Protein AF-0000000083254151 (afdb_homodimer)

Structure (mmCIF, N/CA/C/O backbone):
data_AF-0000000083254151-model_v1
#
loop_
_entity.id
_entity.type
_entity.pdbx_description
1 polymer 'SnoaL-like domain-containing protein'
#
loop_
_atom_site.group_PDB
_atom_site.id
_atom_site.type_symbol
_atom_site.label_atom_id
_atom_site.label_alt_id
_atom_site.label_comp_id
_atom_site.label_asym_id
_atom_site.label_entity_id
_atom_site.label_seq_id
_atom_site.pdbx_PDB_ins_code
_atom_site.Cartn_x
_atom_site.Cartn_y
_atom_site.Cartn_z
_atom_site.occupancy
_atom_site.B_iso_or_equiv
_atom_site.auth_seq_id
_atom_site.auth_comp_id
_atom_site.auth_asym_id
_atom_site.auth_atom_id
_atom_site.pdbx_PDB_model_num
ATOM 1 N N . MET A 1 1 ? -38.531 4.094 9.391 1 43.03 1 MET A N 1
ATOM 2 C CA . MET A 1 1 ? -37.719 5.211 9.859 1 43.03 1 MET A CA 1
ATOM 3 C C . MET A 1 1 ? -36.25 4.824 9.93 1 43.03 1 MET A C 1
ATOM 5 O O . MET A 1 1 ? -35.375 5.691 10.023 1 43.03 1 MET A O 1
ATOM 9 N N . THR A 1 2 ? -35.875 3.508 10.453 1 62.25 2 THR A N 1
ATOM 10 C CA . THR A 1 2 ? -34.812 2.795 11.141 1 62.25 2 THR A CA 1
ATOM 11 C C . THR A 1 2 ? -33.625 2.566 10.203 1 62.25 2 THR A C 1
ATOM 13 O O . THR A 1 2 ? -32.5 2.932 10.531 1 62.25 2 THR A O 1
ATOM 16 N N . ASN A 1 3 ? -33.875 1.999 9.008 1 68.88 3 ASN A N 1
ATOM 17 C CA . ASN A 1 3 ? -32.812 1.655 8.062 1 68.88 3 ASN A CA 1
ATOM 18 C C . ASN A 1 3 ? -32.188 2.902 7.465 1 68.88 3 ASN A C 1
ATOM 20 O O . ASN A 1 3 ? -30.953 2.959 7.305 1 68.88 3 ASN A O 1
ATOM 24 N N . GLN A 1 4 ? -33 3.998 7.195 1 75.88 4 GLN A N 1
ATOM 25 C CA . GLN A 1 4 ? -32.5 5.234 6.613 1 75.88 4 GLN A CA 1
ATOM 26 C C . GLN A 1 4 ? -31.609 5.984 7.605 1 75.88 4 GLN A C 1
ATOM 28 O O . GLN A 1 4 ? -30.562 6.523 7.227 1 75.88 4 GLN A O 1
ATOM 33 N N . THR A 1 5 ? -32.062 6.039 8.844 1 81.06 5 THR A N 1
ATOM 34 C CA . THR A 1 5 ? -31.297 6.734 9.875 1 81.06 5 THR A CA 1
ATOM 35 C C . THR A 1 5 ? -29.953 6.047 10.102 1 81.06 5 THR A C 1
ATOM 37 O O . THR A 1 5 ? -28.922 6.711 10.289 1 81.06 5 THR A O 1
ATOM 40 N N . MET A 1 6 ? -29.875 4.82 10.07 1 85.38 6 MET A N 1
ATOM 41 C CA . MET A 1 6 ? -28.641 4.074 10.273 1 85.38 6 MET A CA 1
ATOM 42 C C . MET A 1 6 ? -27.656 4.328 9.125 1 85.38 6 MET A C 1
ATOM 44 O O . MET A 1 6 ? -26.453 4.48 9.352 1 85.38 6 MET A O 1
ATOM 48 N N . THR A 1 7 ? -28.219 4.297 7.926 1 86.25 7 THR A N 1
ATOM 49 C CA . THR A 1 7 ? -27.391 4.551 6.758 1 86.25 7 THR A CA 1
ATOM 50 C C . THR A 1 7 ? -26.797 5.957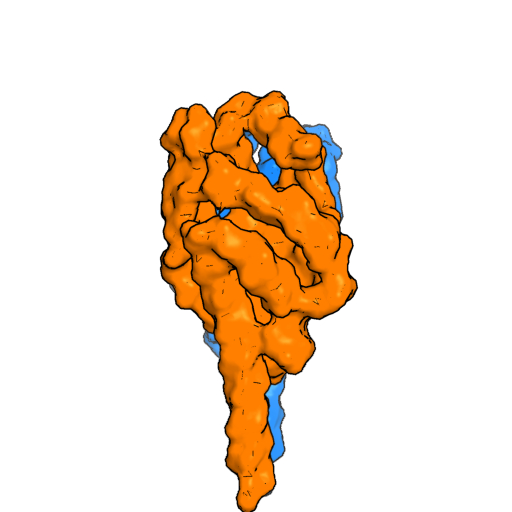 6.805 1 86.25 7 THR A C 1
ATOM 52 O O . THR A 1 7 ? -25.641 6.164 6.453 1 86.25 7 THR A O 1
ATOM 55 N N . GLN A 1 8 ? -27.562 6.914 7.262 1 91.06 8 GLN A N 1
ATOM 56 C CA . GLN A 1 8 ? -27.078 8.289 7.363 1 91.06 8 GLN A CA 1
ATOM 57 C C . GLN A 1 8 ? -25.984 8.414 8.422 1 91.06 8 GLN A C 1
ATOM 59 O O . GLN A 1 8 ? -25.031 9.164 8.242 1 91.06 8 GLN A O 1
ATOM 64 N N . GLU A 1 9 ? -26.172 7.75 9.531 1 93.38 9 GLU A N 1
ATOM 65 C CA . GLU A 1 9 ? -25.172 7.77 10.594 1 93.38 9 GLU A CA 1
ATOM 66 C C . GLU A 1 9 ? -23.859 7.156 10.117 1 93.38 9 GLU A C 1
ATOM 68 O O . GLU A 1 9 ? -22.781 7.684 10.406 1 93.38 9 GLU A O 1
ATOM 73 N N . VAL A 1 10 ? -24 6.004 9.453 1 95.31 10 VAL A N 1
ATOM 74 C CA . VAL A 1 10 ? -22.812 5.344 8.914 1 95.31 10 VAL A CA 1
ATOM 75 C C . VAL A 1 10 ? -22.094 6.285 7.949 1 95.31 10 VAL A C 1
ATOM 77 O O . VAL A 1 10 ? -20.875 6.41 7.992 1 95.31 10 VAL A O 1
ATOM 80 N N . GLU A 1 11 ? -22.828 6.965 7.09 1 96.31 11 GLU A N 1
ATOM 81 C CA . GLU A 1 11 ? -22.25 7.879 6.113 1 96.31 11 GLU A CA 1
ATOM 82 C C . GLU A 1 11 ? -21.609 9.086 6.797 1 96.31 11 GLU A C 1
ATOM 84 O O . GLU A 1 11 ? -20.594 9.617 6.332 1 96.31 11 GLU A O 1
ATOM 89 N N . ALA A 1 12 ? -22.266 9.539 7.852 1 97.62 12 ALA A N 1
ATOM 90 C CA . ALA A 1 12 ? -21.703 10.656 8.609 1 97.62 12 ALA A CA 1
ATOM 91 C C . ALA A 1 12 ? -20.359 10.273 9.227 1 97.62 12 ALA A C 1
ATOM 93 O O . ALA A 1 12 ? -19.422 11.07 9.242 1 97.62 12 ALA A O 1
ATOM 94 N N . VAL A 1 13 ? -20.25 9.055 9.82 1 98.19 13 VAL A N 1
ATOM 95 C CA . VAL A 1 13 ? -19.016 8.555 10.398 1 98.19 13 VAL A CA 1
ATOM 96 C C . VAL A 1 13 ? -17.953 8.438 9.305 1 98.19 13 VAL A C 1
ATOM 98 O O . VAL A 1 13 ? -16.812 8.852 9.5 1 98.19 13 VAL A O 1
ATOM 101 N N . ARG A 1 14 ? -18.297 7.91 8.125 1 98.31 14 ARG A N 1
ATOM 102 C CA . ARG A 1 14 ? -17.391 7.758 6.992 1 98.31 14 ARG A CA 1
ATOM 103 C C . ARG A 1 14 ? -16.859 9.109 6.527 1 98.31 14 ARG A C 1
ATOM 105 O O . ARG A 1 14 ? -15.672 9.25 6.254 1 98.31 14 ARG A O 1
ATOM 112 N N . GLU A 1 15 ? -17.797 10.039 6.441 1 98.06 15 GLU A N 1
ATOM 113 C CA . GLU A 1 15 ? -17.375 11.375 6.008 1 98.06 15 GLU A CA 1
ATOM 114 C C . GLU A 1 15 ? -16.406 12 7.004 1 98.06 15 GLU A C 1
ATOM 116 O O . GLU A 1 15 ? -15.453 12.672 6.605 1 98.06 15 GLU A O 1
ATOM 121 N N . ARG A 1 16 ? -16.656 11.836 8.227 1 98.38 16 ARG A N 1
ATOM 122 C CA . ARG A 1 16 ? -15.766 12.359 9.25 1 98.38 16 ARG A CA 1
ATOM 123 C C . ARG A 1 16 ? -14.383 11.727 9.141 1 98.38 16 ARG A C 1
ATOM 125 O O . ARG A 1 16 ? -13.367 12.414 9.273 1 98.38 16 ARG A O 1
ATOM 132 N N . ALA A 1 17 ? -14.328 10.414 8.953 1 98.75 17 ALA A N 1
ATOM 133 C CA . ALA A 1 17 ? -13.055 9.711 8.781 1 98.75 17 ALA A CA 1
ATOM 134 C C . ALA A 1 17 ? -12.312 10.211 7.551 1 98.75 17 ALA A C 1
ATOM 136 O O . ALA A 1 17 ? -11.109 10.484 7.609 1 98.75 17 ALA A O 1
ATOM 137 N N . GLN A 1 18 ? -13.023 10.352 6.43 1 98.75 18 GLN A N 1
ATOM 138 C CA . GLN A 1 18 ? -12.406 10.812 5.188 1 98.75 18 GLN A CA 1
ATOM 139 C C . GLN A 1 18 ? -11.961 12.266 5.301 1 98.75 18 GLN A C 1
ATOM 141 O O . GLN A 1 18 ? -10.945 12.656 4.727 1 98.75 18 GLN A O 1
ATOM 146 N N . GLN A 1 19 ? -12.734 13.055 6.031 1 98.69 19 GLN A N 1
ATOM 147 C CA . GLN A 1 19 ? -12.352 14.445 6.254 1 98.69 19 GLN A CA 1
ATOM 148 C C . GLN A 1 19 ? -11.07 14.539 7.074 1 98.69 19 GLN A C 1
ATOM 150 O O . GLN A 1 19 ? -10.227 15.398 6.816 1 98.69 19 GLN A O 1
ATOM 155 N N . ALA A 1 20 ? -10.969 13.688 8.086 1 98.81 20 ALA A N 1
ATOM 156 C CA . ALA A 1 20 ? -9.719 13.641 8.836 1 98.81 20 ALA A CA 1
ATOM 157 C C . ALA A 1 20 ? -8.531 13.359 7.91 1 98.81 20 ALA A C 1
ATOM 159 O O . ALA A 1 20 ? -7.473 13.977 8.047 1 98.81 20 ALA A O 1
ATOM 160 N N . PHE A 1 21 ? -8.711 12.477 6.977 1 98.88 21 PHE A N 1
ATOM 161 C CA . PHE A 1 21 ? -7.648 12.141 6.035 1 98.88 21 PHE A CA 1
ATOM 162 C C . PHE A 1 21 ? -7.348 13.32 5.117 1 98.88 21 PHE A C 1
ATOM 164 O O . PHE A 1 21 ? -6.18 13.648 4.879 1 98.88 21 PHE A O 1
ATOM 171 N N . ARG A 1 22 ? -8.367 13.953 4.57 1 98.81 22 ARG A N 1
ATOM 172 C CA . ARG A 1 22 ? -8.164 15.133 3.732 1 98.81 22 ARG A CA 1
ATOM 173 C C . ARG A 1 22 ? -7.43 16.234 4.5 1 98.81 22 ARG A C 1
ATOM 175 O O . ARG A 1 22 ? -6.551 16.891 3.949 1 98.81 22 ARG A O 1
ATOM 182 N N . ASN A 1 23 ? -7.824 16.438 5.742 1 98.75 23 ASN A N 1
ATOM 183 C CA . ASN A 1 23 ? -7.137 17.406 6.586 1 98.75 23 ASN A CA 1
ATOM 184 C C . ASN A 1 23 ? -5.676 17.031 6.805 1 98.75 23 ASN A C 1
ATOM 186 O O . ASN A 1 23 ? -4.805 17.906 6.855 1 98.75 23 ASN A O 1
ATOM 190 N N . HIS A 1 24 ? -5.441 15.703 7.008 1 98.69 24 HIS A N 1
ATOM 191 C CA . HIS A 1 24 ? -4.07 15.211 7.109 1 98.69 24 HIS A CA 1
ATOM 192 C C . HIS A 1 24 ? -3.23 15.68 5.926 1 98.69 24 HIS A C 1
ATOM 194 O O . HIS A 1 24 ? -2.156 16.25 6.109 1 98.69 24 HIS A O 1
ATOM 200 N N . LEU A 1 25 ? -3.705 15.492 4.719 1 98.38 25 LEU A N 1
ATOM 201 C CA . LEU A 1 25 ? -2.977 15.883 3.518 1 98.38 25 LEU A CA 1
ATOM 202 C C . LEU A 1 25 ? -2.816 17.391 3.443 1 98.38 25 LEU A C 1
ATOM 204 O O . LEU A 1 25 ? -1.732 17.891 3.131 1 98.38 25 LEU A O 1
ATOM 208 N N . LYS A 1 26 ? -3.871 18.109 3.76 1 98.06 26 LYS A N 1
ATOM 209 C CA . LYS A 1 26 ? -3.877 19.562 3.719 1 98.06 26 LYS A CA 1
ATOM 210 C C . LYS A 1 26 ? -2.848 20.141 4.684 1 98.06 26 LYS A C 1
ATOM 212 O O . LYS A 1 26 ? -2.07 21.031 4.316 1 98.06 26 LYS A O 1
ATOM 217 N N . HIS A 1 27 ? -2.84 19.672 5.906 1 98 27 HIS A N 1
ATOM 218 C CA . HIS A 1 27 ? -1.944 20.219 6.922 1 98 27 HIS A CA 1
ATOM 219 C C . HIS A 1 27 ? -0.488 19.891 6.598 1 98 27 HIS A C 1
ATOM 221 O O . HIS A 1 27 ? 0.395 20.734 6.816 1 98 27 HIS A O 1
ATOM 227 N N . LEU A 1 28 ? -0.195 18.719 6.051 1 96.62 28 LEU A N 1
ATOM 228 C CA . LEU A 1 28 ? 1.17 18.359 5.684 1 96.62 28 LEU A CA 1
ATOM 229 C C . LEU A 1 28 ? 1.672 19.219 4.531 1 96.62 28 LEU A C 1
ATOM 231 O O . LEU A 1 28 ? 2.787 19.734 4.582 1 96.62 28 LEU A O 1
ATOM 235 N N . SER A 1 29 ? 0.872 19.391 3.475 1 95.69 29 SER A N 1
ATOM 236 C CA . SER A 1 29 ? 1.293 20.188 2.324 1 95.69 29 SER A CA 1
ATOM 237 C C . SER A 1 29 ? 1.405 21.672 2.68 1 95.69 29 SER A C 1
ATOM 239 O O . SER A 1 29 ? 2.232 22.391 2.115 1 95.69 29 SER A O 1
ATOM 241 N N . GLY A 1 30 ? 0.608 22.141 3.646 1 95.19 30 GLY A N 1
ATOM 242 C CA . GLY A 1 30 ? 0.605 23.531 4.07 1 95.19 30 GLY A CA 1
ATOM 243 C C . GLY A 1 30 ? 1.621 23.828 5.16 1 95.19 30 GLY A C 1
ATOM 244 O O . GLY A 1 30 ? 1.861 24.984 5.496 1 95.19 30 GLY A O 1
ATOM 245 N N . GLY A 1 31 ? 2.129 22.812 5.781 1 95.25 31 GLY A N 1
ATOM 246 C CA . GLY A 1 31 ? 3.168 22.969 6.785 1 95.25 31 GLY A CA 1
ATOM 247 C C . GLY A 1 31 ? 2.621 23.25 8.172 1 95.25 31 GLY A C 1
ATOM 248 O O . GLY A 1 31 ? 3.354 23.703 9.055 1 95.25 31 GLY A O 1
ATOM 249 N N . ASP A 1 32 ? 1.354 23.031 8.383 1 97 32 ASP A N 1
ATOM 250 C CA . ASP A 1 32 ? 0.745 23.25 9.688 1 97 32 ASP A CA 1
ATOM 251 C C . ASP A 1 32 ? 0.793 21.984 10.539 1 97 32 ASP A C 1
ATOM 253 O O . ASP A 1 32 ? -0.225 21.312 10.727 1 97 32 ASP A O 1
ATOM 257 N N . ILE A 1 33 ? 1.9 21.734 11.195 1 97.69 33 ILE A N 1
ATOM 258 C CA . ILE A 1 33 ? 2.152 20.469 11.883 1 97.69 33 ILE A CA 1
ATOM 259 C C . ILE A 1 33 ? 1.371 20.438 13.195 1 97.69 33 ILE A C 1
ATOM 261 O O . ILE A 1 33 ? 0.92 19.375 13.625 1 97.69 33 ILE A O 1
ATOM 265 N N . LYS A 1 34 ? 1.158 21.531 13.875 1 97.56 34 LYS A N 1
ATOM 266 C CA . LYS A 1 34 ? 0.339 21.562 15.086 1 97.56 34 LYS A CA 1
ATOM 267 C C . LYS A 1 34 ? -1.084 21.094 14.789 1 97.56 34 LYS A C 1
ATOM 269 O O . LYS A 1 34 ? -1.625 20.234 15.5 1 97.56 34 LYS A O 1
ATOM 274 N N . ALA A 1 35 ? -1.639 21.656 13.719 1 98.38 35 ALA A N 1
ATOM 275 C CA . ALA A 1 35 ? -2.975 21.219 13.312 1 98.38 35 ALA A CA 1
ATOM 276 C C . ALA A 1 35 ? -2.979 19.75 12.906 1 98.38 35 ALA A C 1
ATOM 278 O O . ALA A 1 35 ? -3.951 19.031 13.148 1 98.38 35 ALA A O 1
ATOM 279 N N . TRP A 1 36 ? -1.889 19.312 12.25 1 98.62 36 TRP A N 1
ATOM 280 C CA . TRP A 1 36 ? -1.77 17.922 11.836 1 98.62 36 TRP A CA 1
ATOM 281 C C . TRP A 1 36 ? -1.81 16.984 13.047 1 98.62 36 TRP A C 1
ATOM 283 O O . TRP A 1 36 ? -2.514 15.977 13.031 1 98.62 36 TRP A O 1
ATOM 293 N N . VAL A 1 37 ? -1.123 17.344 14.094 1 98.56 37 VAL A N 1
ATOM 294 C CA . VAL A 1 37 ? -1.048 16.516 15.297 1 98.56 37 VAL A CA 1
ATOM 295 C C . VAL A 1 37 ? -2.426 16.422 15.945 1 98.56 37 VAL A C 1
ATOM 297 O O . VAL A 1 37 ? -2.795 15.375 16.484 1 98.56 37 VAL A O 1
ATOM 300 N N . GLU A 1 38 ? -3.186 17.469 15.852 1 98.5 38 GLU A N 1
ATOM 301 C CA . GLU A 1 38 ? -4.504 17.5 16.484 1 98.5 38 GLU A CA 1
ATOM 302 C C . GLU A 1 38 ? -5.461 16.516 15.812 1 98.5 38 GLU A C 1
ATOM 304 O O . GLU A 1 38 ? -6.52 16.203 16.359 1 98.5 38 GLU A O 1
ATOM 309 N N . LEU A 1 39 ? -5.152 16.031 14.664 1 98.81 39 LEU A N 1
ATOM 310 C CA . LEU A 1 39 ? -5.977 15.039 13.984 1 98.81 39 LEU A CA 1
ATOM 311 C C . LEU A 1 39 ? -5.859 13.672 14.656 1 98.81 39 LEU A C 1
ATOM 313 O O . LEU A 1 39 ? -6.652 12.773 14.383 1 98.81 39 LEU A O 1
ATOM 317 N N . TRP A 1 40 ? -4.898 13.5 15.539 1 98.81 40 TRP A N 1
ATOM 318 C CA . TRP A 1 40 ? -4.574 12.195 16.094 1 98.81 40 TRP A CA 1
ATOM 319 C C . TRP A 1 40 ? -5.18 12.016 17.484 1 98.81 40 TRP A C 1
ATOM 321 O O . TRP A 1 40 ? -5.305 12.984 18.234 1 98.81 40 TRP A O 1
ATOM 331 N N . GLU A 1 41 ? -5.562 10.758 17.781 1 98.38 41 GLU A N 1
ATOM 332 C CA . GLU A 1 41 ? -5.797 10.375 19.172 1 98.38 41 GLU A CA 1
ATOM 333 C C . GLU A 1 41 ? -4.52 10.477 20 1 98.38 41 GLU A C 1
ATOM 335 O O . GLU A 1 41 ? -3.416 10.445 19.453 1 98.38 41 GLU A O 1
ATOM 340 N N . GLU A 1 42 ? -4.668 10.562 21.281 1 97.62 42 GLU A N 1
ATOM 341 C CA . GLU A 1 42 ? -3.539 10.797 22.188 1 97.62 42 GLU A CA 1
ATOM 342 C C . GLU A 1 42 ? -2.445 9.75 21.969 1 97.62 42 GLU A C 1
ATOM 344 O O . GLU A 1 42 ? -1.257 10.086 21.984 1 97.62 42 GLU A O 1
ATOM 349 N N . ASN A 1 43 ? -2.82 8.5 21.766 1 97.81 43 ASN A N 1
ATOM 350 C CA . ASN A 1 43 ? -1.848 7.422 21.594 1 97.81 43 ASN A CA 1
ATOM 351 C C . ASN A 1 43 ? -1.846 6.898 20.156 1 97.81 43 ASN A C 1
ATOM 353 O O . ASN A 1 43 ? -1.674 5.699 19.938 1 97.81 43 ASN A O 1
ATOM 357 N N . GLY A 1 44 ? -2.197 7.789 19.234 1 98.75 44 GLY A N 1
ATOM 358 C CA . GLY A 1 44 ? -2.207 7.387 17.844 1 98.75 44 GLY A CA 1
ATOM 359 C C . GLY A 1 44 ? -0.867 6.859 17.359 1 98.75 44 GLY A C 1
ATOM 360 O O . GLY A 1 44 ? 0.18 7.242 17.891 1 98.75 44 GLY A O 1
ATOM 361 N N . VAL A 1 45 ? -0.862 5.973 16.391 1 98.81 45 VAL A N 1
ATOM 362 C CA . VAL A 1 45 ? 0.346 5.309 15.906 1 98.81 45 VAL A CA 1
ATOM 363 C C . VAL A 1 45 ? 0.489 5.523 14.398 1 98.81 45 VAL A C 1
ATOM 365 O O . VAL A 1 45 ? -0.466 5.32 13.641 1 98.81 45 VAL A O 1
ATOM 368 N N . LEU A 1 46 ? 1.642 5.977 13.953 1 98.5 46 LEU A N 1
ATOM 369 C CA . LEU A 1 46 ? 2.049 6.082 12.555 1 98.5 46 LEU A CA 1
ATOM 370 C C . LEU A 1 46 ? 3.105 5.035 12.219 1 98.5 46 LEU A C 1
ATOM 372 O O . LEU A 1 46 ? 4.152 4.969 12.867 1 98.5 46 LEU A O 1
ATOM 376 N N . GLU A 1 47 ? 2.779 4.203 11.266 1 98.56 47 GLU A N 1
ATOM 377 C CA . GLU A 1 47 ? 3.662 3.104 10.891 1 98.56 47 GLU A CA 1
ATOM 378 C C . GLU A 1 47 ? 4.176 3.271 9.461 1 98.56 47 GLU A C 1
ATOM 380 O O . GLU A 1 47 ? 3.457 3.764 8.594 1 98.56 47 GLU A O 1
ATOM 385 N N . PHE A 1 48 ? 5.383 2.857 9.234 1 97.38 48 PHE A N 1
ATOM 386 C CA . PHE A 1 48 ? 6.035 2.922 7.93 1 97.38 48 PHE A CA 1
ATOM 387 C C . PHE A 1 48 ? 6.488 1.536 7.484 1 97.38 48 PHE A C 1
ATOM 389 O O . PHE A 1 48 ? 7.664 1.191 7.609 1 97.38 48 PHE A O 1
ATOM 396 N N . PRO A 1 49 ? 5.652 0.819 6.82 1 97.94 49 PRO A N 1
ATOM 397 C CA . PRO A 1 49 ? 5.953 -0.586 6.535 1 97.94 49 PRO A CA 1
ATOM 398 C C . PRO A 1 49 ? 7.164 -0.757 5.617 1 97.94 49 PRO A C 1
ATOM 400 O O . PRO A 1 49 ? 7.84 -1.788 5.668 1 97.94 49 PRO A O 1
ATOM 403 N N . TYR A 1 50 ? 7.449 0.293 4.805 1 97.62 50 TYR A N 1
ATOM 404 C CA . TYR A 1 50 ? 8.516 0.147 3.818 1 97.62 50 TYR A CA 1
ATOM 405 C C . TYR A 1 50 ? 9.703 1.043 4.16 1 97.62 50 TYR A C 1
ATOM 407 O O . TYR A 1 50 ? 10.539 1.329 3.301 1 97.62 50 TYR A O 1
ATOM 415 N N . GLY A 1 51 ? 9.727 1.535 5.395 1 92.12 51 GLY A N 1
ATOM 416 C CA . GLY A 1 51 ? 10.844 2.377 5.793 1 92.12 51 GLY A CA 1
ATOM 417 C C . GLY A 1 51 ? 12.195 1.707 5.609 1 92.12 51 GLY A C 1
ATOM 418 O O . GLY A 1 51 ? 12.367 0.54 5.969 1 92.12 51 GLY A O 1
ATOM 419 N N . PRO A 1 52 ? 13.07 2.387 5.012 1 88 52 PRO A N 1
ATOM 420 C CA . PRO A 1 52 ? 14.398 1.798 4.863 1 88 52 PRO A CA 1
ATOM 421 C C . PRO A 1 52 ? 15.133 1.666 6.195 1 88 52 PRO A C 1
ATOM 423 O O . PRO A 1 52 ? 14.625 2.09 7.234 1 88 52 PRO A O 1
ATOM 426 N N . ALA A 1 53 ? 16.297 0.927 6.059 1 82 53 ALA A N 1
ATOM 427 C CA . ALA A 1 53 ? 17.125 0.785 7.254 1 82 53 ALA A CA 1
ATOM 428 C C . ALA A 1 53 ? 17.453 2.146 7.867 1 82 53 ALA A C 1
ATOM 430 O O . ALA A 1 53 ? 17.766 3.098 7.152 1 82 53 ALA A O 1
ATOM 431 N N . GLY A 1 54 ? 17.281 2.27 9.164 1 81.25 54 GLY A N 1
ATOM 432 C CA . GLY A 1 54 ? 17.547 3.518 9.867 1 81.25 54 GLY A CA 1
ATOM 433 C C . GLY A 1 54 ? 16.297 4.363 10.062 1 81.25 54 GLY A C 1
ATOM 434 O O . GLY A 1 54 ? 16.297 5.285 10.883 1 81.25 54 GLY A O 1
ATOM 435 N N . PHE A 1 55 ? 15.328 4.113 9.242 1 83.75 55 PHE A N 1
ATOM 436 C CA . PHE A 1 55 ? 14.039 4.77 9.398 1 83.75 55 PHE A CA 1
ATOM 437 C C . PHE A 1 55 ? 13.25 4.148 10.547 1 83.75 55 PHE A C 1
ATOM 439 O O . PHE A 1 55 ? 13.344 2.947 10.797 1 83.75 55 PHE A O 1
ATOM 446 N N . PRO A 1 56 ? 12.531 4.969 11.25 1 87.38 56 PRO A N 1
ATOM 447 C CA . PRO A 1 56 ? 11.703 4.367 12.297 1 87.38 56 PRO A CA 1
ATOM 448 C C . PRO A 1 56 ? 10.617 3.447 11.727 1 87.38 56 PRO A C 1
ATOM 450 O O . PRO A 1 56 ? 10.078 3.713 10.656 1 87.38 56 PRO A O 1
ATOM 453 N N . ASP A 1 57 ? 10.312 2.42 12.555 1 91.19 57 ASP A N 1
ATOM 454 C CA . ASP A 1 57 ? 9.211 1.543 12.172 1 91.19 57 ASP A CA 1
ATOM 455 C C . ASP A 1 57 ? 7.863 2.211 12.438 1 91.19 57 ASP A C 1
ATOM 457 O O . ASP A 1 57 ? 6.918 2.035 11.664 1 91.19 57 ASP A O 1
ATOM 461 N N . ARG A 1 58 ? 7.855 2.896 13.578 1 96.56 58 ARG A N 1
ATOM 462 C CA . ARG A 1 58 ? 6.613 3.566 13.953 1 96.56 58 ARG A CA 1
ATOM 463 C C . ARG A 1 58 ? 6.891 4.75 14.875 1 96.56 58 ARG A C 1
ATOM 465 O O . ARG A 1 58 ? 7.973 4.855 15.453 1 96.56 58 ARG A O 1
ATOM 472 N N . LYS A 1 59 ? 5.988 5.66 14.883 1 97.5 59 LYS A N 1
ATOM 473 C CA . LYS A 1 59 ? 5.891 6.75 15.844 1 97.5 59 LYS A CA 1
ATOM 474 C C . LYS A 1 59 ? 4.57 6.691 16.609 1 97.5 59 LYS A C 1
ATOM 476 O O . LYS A 1 59 ? 3.529 6.363 16.031 1 97.5 59 LYS A O 1
ATOM 481 N N . GLU A 1 60 ? 4.699 6.977 17.922 1 98.25 60 GLU A N 1
ATOM 482 C CA . GLU A 1 60 ? 3.512 6.82 18.766 1 98.25 60 GLU A CA 1
ATOM 483 C C . GLU A 1 60 ? 3.326 8.023 19.688 1 98.25 60 GLU A C 1
ATOM 485 O O . GLU A 1 60 ? 4.273 8.453 20.344 1 98.25 60 GLU A O 1
ATOM 490 N N . GLY A 1 61 ? 2.076 8.492 19.672 1 98.5 61 GLY A N 1
ATOM 491 C CA . GLY A 1 61 ? 1.736 9.602 20.547 1 98.5 61 GLY A CA 1
ATOM 492 C C . GLY A 1 61 ? 1.987 10.961 19.922 1 98.5 61 GLY A C 1
ATOM 493 O O . GLY A 1 61 ? 2.898 11.109 19.109 1 98.5 61 GLY A O 1
ATOM 494 N N . LYS A 1 62 ? 1.183 11.898 20.359 1 98.12 62 LYS A N 1
ATOM 495 C CA . LYS A 1 62 ? 1.176 13.234 19.766 1 98.12 62 LYS A CA 1
ATOM 496 C C . LYS A 1 62 ? 2.553 13.883 19.859 1 98.12 62 LYS A C 1
ATOM 498 O O . LYS A 1 62 ? 3.004 14.539 18.922 1 98.12 62 LYS A O 1
ATOM 503 N N . ALA A 1 63 ? 3.254 13.703 20.953 1 97.5 63 ALA A N 1
ATOM 504 C CA . ALA A 1 63 ? 4.562 14.328 21.125 1 97.5 63 ALA A CA 1
ATOM 505 C C . ALA A 1 63 ? 5.574 13.766 20.141 1 97.5 63 ALA A C 1
ATOM 507 O O . ALA A 1 63 ? 6.285 14.516 19.469 1 97.5 63 ALA A O 1
ATOM 508 N N . GLU A 1 64 ? 5.648 12.43 20.047 1 97.06 64 GLU A N 1
ATOM 509 C CA . GLU A 1 64 ? 6.57 11.789 19.109 1 97.06 64 GLU A CA 1
ATOM 510 C C . GLU A 1 64 ? 6.215 12.133 17.672 1 97.06 64 GLU A C 1
ATOM 512 O O . GLU A 1 64 ? 7.105 12.352 16.844 1 97.06 64 GLU A O 1
ATOM 517 N N . LEU A 1 65 ? 4.961 12.148 17.391 1 97.88 65 LEU A N 1
ATOM 518 C CA . LEU A 1 65 ? 4.5 12.484 16.047 1 97.88 65 LEU A CA 1
ATOM 519 C C . LEU A 1 65 ? 4.895 13.914 15.68 1 97.88 65 LEU A C 1
ATOM 521 O O . LEU A 1 65 ? 5.367 14.164 14.562 1 97.88 65 LEU A O 1
ATOM 525 N N . TYR A 1 66 ? 4.703 14.789 16.625 1 97.5 66 TYR A N 1
ATOM 526 C CA . TYR A 1 66 ? 5.109 16.172 16.375 1 97.5 66 TYR A CA 1
ATOM 527 C C . TYR A 1 66 ? 6.605 16.25 16.109 1 97.5 66 TYR A C 1
ATOM 529 O O . TYR A 1 66 ? 7.031 16.875 15.133 1 97.5 66 TYR A O 1
ATOM 537 N N . ASP A 1 67 ? 7.434 15.664 16.922 1 95.5 67 ASP A N 1
ATOM 538 C CA . ASP A 1 67 ? 8.891 15.711 16.797 1 95.5 67 ASP A CA 1
ATOM 539 C C . ASP A 1 67 ? 9.344 15.133 15.461 1 95.5 67 ASP A C 1
ATOM 541 O O . ASP A 1 67 ? 10.281 15.648 14.844 1 95.5 67 ASP A O 1
ATOM 545 N N . TYR A 1 68 ? 8.719 14.141 15.094 1 93.88 68 TYR A N 1
ATOM 546 C CA . TYR A 1 68 ? 9.078 13.469 13.852 1 93.88 68 TYR A CA 1
ATOM 547 C C . TYR A 1 68 ? 8.703 14.312 12.641 1 93.88 68 TYR A C 1
ATOM 549 O O . TYR A 1 68 ? 9.492 14.445 11.703 1 93.88 68 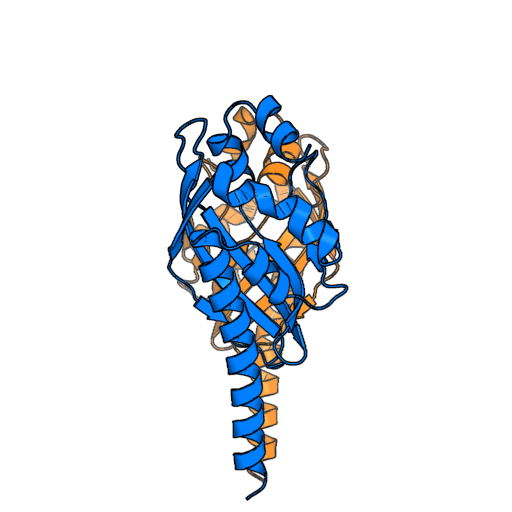TYR A O 1
ATOM 557 N N . MET A 1 69 ? 7.441 14.938 12.68 1 95.5 69 MET A N 1
ATOM 558 C CA . MET A 1 69 ? 6.867 15.539 11.477 1 95.5 69 MET A CA 1
ATOM 559 C C . MET A 1 69 ? 7.223 17.016 11.383 1 95.5 69 MET A C 1
ATOM 561 O O . MET A 1 69 ? 7.09 17.625 10.32 1 95.5 69 MET A O 1
ATOM 565 N N . GLN A 1 70 ? 7.711 17.609 12.422 1 92.44 70 GLN A N 1
ATOM 566 C CA . GLN A 1 70 ? 7.914 19.047 12.445 1 92.44 70 GLN A CA 1
ATOM 567 C C . GLN A 1 70 ? 8.945 19.469 11.398 1 92.44 70 GLN A C 1
ATOM 569 O O . GLN A 1 70 ? 8.875 20.594 10.875 1 92.44 70 GLN A O 1
ATOM 574 N N . ASN A 1 71 ? 9.82 18.625 11.055 1 87.56 71 ASN A N 1
ATOM 575 C CA . ASN A 1 71 ? 10.859 19 10.094 1 87.56 71 ASN A CA 1
ATOM 576 C C . ASN A 1 71 ? 10.461 18.625 8.672 1 87.56 71 ASN A C 1
ATOM 578 O O . ASN A 1 71 ? 11.125 19.016 7.715 1 87.56 71 ASN A O 1
ATOM 582 N N . PHE A 1 72 ? 9.391 17.844 8.477 1 90.19 72 PHE A N 1
ATOM 583 C CA . PHE A 1 72 ? 8.969 17.406 7.145 1 90.19 72 PHE A CA 1
ATOM 584 C C . PHE A 1 72 ? 8.812 18.594 6.207 1 90.19 72 PHE A C 1
ATOM 586 O O . PHE A 1 72 ? 9.43 18.641 5.141 1 90.19 72 PHE A O 1
ATOM 593 N N . PRO A 1 73 ? 8.086 19.703 6.586 1 90.88 73 PRO A N 1
ATOM 594 C CA . PRO A 1 73 ? 7.891 20.828 5.672 1 90.88 73 PRO A CA 1
ATOM 595 C C . PRO A 1 73 ? 9.18 21.609 5.41 1 90.88 73 PRO A C 1
ATOM 597 O O . PRO A 1 73 ? 9.258 22.375 4.449 1 90.88 73 PRO A O 1
ATOM 600 N N . LYS A 1 74 ? 10.133 21.453 6.27 1 91 74 LYS A N 1
ATOM 601 C CA . LYS A 1 74 ? 11.422 22.094 6.055 1 91 74 LYS A CA 1
ATOM 602 C C . LYS A 1 74 ? 12.219 21.406 4.953 1 91 74 LYS A C 1
ATOM 604 O O . LYS A 1 74 ? 12.977 22.047 4.23 1 91 74 LYS A O 1
ATOM 609 N N . HIS A 1 75 ? 11.961 20.141 4.832 1 91.75 75 HIS A N 1
ATOM 610 C CA . HIS A 1 75 ? 12.781 19.344 3.924 1 91.75 75 HIS A CA 1
ATOM 611 C C . HIS A 1 75 ? 12.047 19.062 2.619 1 91.75 75 HIS A C 1
ATOM 613 O O . HIS A 1 75 ? 12.672 18.828 1.584 1 91.75 75 HIS A O 1
ATOM 619 N N . PHE A 1 76 ? 10.734 19.125 2.674 1 93.88 76 PHE A N 1
ATOM 620 C CA . PHE A 1 76 ? 9.977 18.734 1.492 1 93.88 76 PHE A CA 1
ATOM 621 C C . PHE A 1 76 ? 8.945 19.797 1.137 1 93.88 76 PHE A C 1
ATOM 623 O O . PHE A 1 76 ? 8.312 20.391 2.021 1 93.88 76 PHE A O 1
ATOM 630 N N . GLU A 1 77 ? 8.805 20.062 -0.097 1 95.88 77 GLU A N 1
ATOM 631 C CA . GLU A 1 77 ? 7.707 20.812 -0.712 1 95.88 77 GLU A CA 1
ATOM 632 C C . GLU A 1 77 ? 6.883 19.922 -1.635 1 95.88 77 GLU A C 1
ATOM 634 O O . GLU A 1 77 ? 7.348 19.531 -2.707 1 95.88 77 GLU A O 1
ATOM 639 N N . VAL A 1 78 ? 5.664 19.641 -1.186 1 96.88 78 VAL A N 1
ATOM 640 C CA . VAL A 1 78 ? 4.902 18.688 -1.988 1 96.88 78 VAL A CA 1
ATOM 641 C C . VAL A 1 78 ? 3.447 19.141 -2.078 1 96.88 78 VAL A C 1
ATOM 643 O O . VAL A 1 78 ? 2.943 19.812 -1.181 1 96.88 78 VAL A O 1
ATOM 646 N N . ALA A 1 79 ? 2.822 18.844 -3.135 1 97.81 79 ALA A N 1
ATOM 647 C CA . ALA A 1 79 ? 1.376 18.875 -3.328 1 97.81 79 ALA A CA 1
ATOM 648 C C . ALA A 1 79 ? 0.804 17.469 -3.506 1 97.81 79 ALA A C 1
ATOM 650 O O . ALA A 1 79 ? 1.367 16.656 -4.238 1 97.81 79 ALA A O 1
ATOM 651 N N . PHE A 1 80 ? -0.21 17.234 -2.768 1 98.44 80 PHE A N 1
ATOM 652 C CA . PHE A 1 80 ? -0.851 15.938 -2.885 1 98.44 80 PHE A CA 1
ATOM 653 C C . PHE A 1 80 ? -1.95 15.969 -3.941 1 98.44 80 PHE A C 1
ATOM 655 O O . PHE A 1 80 ? -2.701 16.938 -4.035 1 98.44 80 PHE A O 1
ATOM 662 N N . THR A 1 81 ? -1.994 14.953 -4.734 1 98.38 81 THR A N 1
ATOM 663 C CA . THR A 1 81 ? -2.924 14.883 -5.855 1 98.38 81 THR A CA 1
ATOM 664 C C . THR A 1 81 ? -3.479 13.469 -6.012 1 98.38 81 THR A C 1
ATOM 666 O O . THR A 1 81 ? -3.057 12.547 -5.305 1 98.38 81 THR A O 1
ATOM 669 N N . ASP A 1 82 ? -4.574 13.328 -6.824 1 98.62 82 ASP A N 1
ATOM 670 C CA . ASP A 1 82 ? -5.117 12.047 -7.258 1 98.62 82 ASP A CA 1
ATOM 671 C C . ASP A 1 82 ? -5.594 11.219 -6.066 1 98.62 82 ASP A C 1
ATOM 673 O O . ASP A 1 82 ? -5.332 10.016 -5.992 1 98.62 82 ASP A O 1
ATOM 677 N N . LEU A 1 83 ? -6.227 11.875 -5.066 1 98.81 83 LEU A N 1
ATOM 678 C CA . LEU A 1 83 ? -6.742 11.188 -3.891 1 98.81 83 LEU A CA 1
ATOM 679 C C . LEU A 1 83 ? -7.934 10.305 -4.254 1 98.81 83 LEU A C 1
ATOM 681 O O . LEU A 1 83 ? -8.914 10.781 -4.832 1 98.81 83 LEU A O 1
ATOM 685 N N . GLU A 1 84 ? -7.832 9.039 -4.016 1 98.75 84 GLU A N 1
ATOM 686 C CA . GLU A 1 84 ? -8.898 8.062 -4.203 1 98.75 84 GLU A CA 1
ATOM 687 C C . GLU A 1 84 ? -9.148 7.27 -2.922 1 98.75 84 GLU A C 1
ATOM 689 O O . GLU A 1 84 ? -8.234 6.66 -2.369 1 98.75 84 GLU A O 1
ATOM 694 N N . PHE A 1 85 ? -10.391 7.297 -2.475 1 98.88 85 PHE A N 1
ATOM 695 C CA . PHE A 1 85 ? -10.773 6.477 -1.331 1 98.88 85 PHE A CA 1
ATOM 696 C C . PHE A 1 85 ? -11.336 5.137 -1.789 1 98.88 85 PHE A C 1
ATOM 698 O O . PHE A 1 85 ? -12.164 5.082 -2.701 1 98.88 85 PHE A O 1
ATOM 705 N N . HIS A 1 86 ? -10.852 4.062 -1.208 1 98.81 86 HIS A N 1
ATOM 706 C CA . HIS A 1 86 ? -11.523 2.77 -1.273 1 98.81 86 HIS A CA 1
ATOM 707 C C . HIS A 1 86 ? -12.461 2.576 -0.088 1 98.81 86 HIS A C 1
ATOM 709 O O . HIS A 1 86 ? -12.016 2.229 1.009 1 98.81 86 HIS A O 1
ATOM 715 N N . LEU A 1 87 ? -13.711 2.781 -0.298 1 98.56 87 LEU A N 1
ATOM 716 C CA . LEU A 1 87 ? -14.664 2.771 0.807 1 98.56 87 LEU A CA 1
ATOM 717 C C . LEU A 1 87 ? -14.727 1.393 1.456 1 98.56 87 LEU A C 1
ATOM 719 O O . LEU A 1 87 ? -14.938 0.389 0.771 1 98.56 87 LEU A O 1
ATOM 723 N N . THR A 1 88 ? -14.609 1.336 2.771 1 98.62 88 THR A N 1
ATOM 724 C CA . THR A 1 88 ? -14.633 0.083 3.52 1 98.62 88 THR A CA 1
ATOM 725 C C . THR A 1 88 ? -15.984 -0.113 4.203 1 98.62 88 THR A C 1
ATOM 727 O O . THR A 1 88 ? -16.766 0.836 4.344 1 98.62 88 THR A O 1
ATOM 730 N N . VAL A 1 89 ? -16.266 -1.324 4.57 1 97.81 89 VAL A N 1
ATOM 731 C CA . VAL A 1 89 ? -17.484 -1.65 5.305 1 97.81 89 VAL A CA 1
ATOM 732 C C . VAL A 1 89 ? -17.484 -0.947 6.66 1 97.81 89 VAL A C 1
ATOM 734 O O . VAL A 1 89 ? -18.5 -0.43 7.105 1 97.81 89 VAL A O 1
ATOM 737 N N . ASP A 1 90 ? -16.328 -0.979 7.332 1 98.25 90 ASP A N 1
ATOM 738 C CA . ASP A 1 90 ? -16.141 -0.175 8.539 1 98.25 90 ASP A CA 1
ATOM 739 C C . ASP A 1 90 ? -15.969 1.302 8.195 1 98.25 90 ASP A C 1
ATOM 741 O O . ASP A 1 90 ? -14.953 1.697 7.629 1 98.25 90 ASP A O 1
ATOM 745 N N . PRO A 1 91 ? -16.922 2.125 8.5 1 98.25 91 PRO A N 1
ATOM 746 C CA . PRO A 1 91 ? -16.844 3.525 8.078 1 98.25 91 PRO A CA 1
ATOM 747 C C . PRO A 1 91 ? -15.734 4.293 8.781 1 98.25 91 PRO A C 1
ATOM 749 O O . PRO A 1 91 ? -15.398 5.414 8.383 1 98.25 91 PRO A O 1
ATOM 752 N N . GLU A 1 92 ? -15.086 3.715 9.781 1 98.75 92 GLU A N 1
ATOM 753 C CA . GLU A 1 92 ? -14.008 4.375 10.508 1 98.75 92 GLU A CA 1
ATOM 754 C C . GLU A 1 92 ? -12.641 3.979 9.945 1 98.75 92 GLU A C 1
ATOM 756 O O . GLU A 1 92 ? -11.609 4.469 10.406 1 98.75 92 GLU A O 1
ATOM 761 N N . LEU A 1 93 ? -12.648 3.092 8.992 1 98.88 93 LEU A N 1
ATOM 762 C CA . LEU A 1 93 ? -11.422 2.66 8.336 1 98.88 93 LEU A CA 1
ATOM 763 C C . LEU A 1 93 ? -11.273 3.324 6.969 1 98.88 93 LEU A C 1
ATOM 765 O O . LEU A 1 93 ? -12.125 3.156 6.098 1 98.88 93 LEU A O 1
ATOM 769 N N . VAL A 1 94 ? -10.211 4.109 6.809 1 98.94 94 VAL A N 1
ATOM 770 C CA . VAL A 1 94 ? -9.922 4.785 5.547 1 98.94 94 VAL A CA 1
ATOM 771 C C . VAL A 1 94 ? -8.812 4.043 4.805 1 98.94 94 VAL A C 1
ATOM 773 O O . VAL A 1 94 ? -7.758 3.766 5.371 1 98.94 94 VAL A O 1
ATOM 776 N N . VAL A 1 95 ? -9.086 3.629 3.637 1 98.94 95 VAL A N 1
ATOM 777 C CA . VAL A 1 95 ? -8.07 3.191 2.686 1 98.94 95 VAL A CA 1
ATOM 778 C C . VAL A 1 95 ? -8.008 4.164 1.509 1 98.94 95 VAL A C 1
ATOM 780 O O . VAL A 1 95 ? -9.008 4.387 0.828 1 98.94 95 VAL A O 1
ATOM 783 N N . ALA A 1 96 ? -6.832 4.758 1.3 1 98.94 96 ALA A N 1
ATOM 784 C CA . ALA A 1 96 ? -6.723 5.816 0.298 1 98.94 96 ALA A CA 1
ATOM 785 C C . ALA A 1 96 ? -5.457 5.652 -0.537 1 98.94 96 ALA A C 1
ATOM 787 O O . ALA A 1 96 ? -4.395 5.316 -0.006 1 98.94 96 ALA A O 1
ATOM 788 N N . GLU A 1 97 ? -5.57 5.781 -1.807 1 98.94 97 GLU A N 1
ATOM 789 C CA . GLU A 1 97 ? -4.445 5.996 -2.711 1 98.94 97 GLU A CA 1
ATOM 790 C C . GLU A 1 97 ? -4.336 7.461 -3.117 1 98.94 97 GLU A C 1
ATOM 792 O O . GLU A 1 97 ? -5.352 8.125 -3.352 1 98.94 97 GLU A O 1
ATOM 797 N N . PHE A 1 98 ? -3.105 7.938 -3.203 1 98.88 98 PHE A N 1
ATOM 798 C CA . PHE A 1 98 ? -2.84 9.312 -3.602 1 98.88 98 PHE A CA 1
ATOM 799 C C . PHE A 1 98 ? -1.39 9.477 -4.047 1 98.88 98 PHE A C 1
ATOM 801 O O . PHE A 1 98 ? -0.62 8.516 -4.035 1 98.88 98 PHE A O 1
ATOM 808 N N . LYS A 1 99 ? -1.093 10.633 -4.559 1 98.81 99 LYS A N 1
ATOM 809 C CA . LYS A 1 99 ? 0.256 10.938 -5.027 1 98.81 99 LYS A CA 1
ATOM 810 C C . LYS A 1 99 ? 0.739 12.281 -4.484 1 98.81 99 LYS A C 1
ATOM 812 O O . LYS A 1 99 ? -0.055 13.062 -3.965 1 98.81 99 LYS A O 1
ATOM 817 N N . SER A 1 100 ? 1.966 12.414 -4.477 1 98.19 100 SER A N 1
ATOM 818 C CA . SER A 1 100 ? 2.545 13.734 -4.242 1 98.19 100 SER A CA 1
ATOM 819 C C . SER A 1 100 ? 3.473 14.141 -5.383 1 98.19 100 SER A C 1
ATOM 821 O O . SER A 1 100 ? 4.109 13.289 -6.004 1 98.19 100 SER A O 1
ATOM 823 N N . TYR A 1 101 ? 3.506 15.375 -5.688 1 97.94 101 TYR A N 1
ATOM 824 C CA . TYR A 1 101 ? 4.484 16 -6.57 1 97.94 101 TYR A CA 1
ATOM 825 C C . TYR A 1 101 ? 5.199 17.141 -5.867 1 97.94 101 TYR A C 1
ATOM 827 O O . TYR A 1 101 ? 4.574 17.938 -5.152 1 97.94 101 TYR A O 1
ATOM 835 N N . GLY A 1 102 ? 6.492 17.141 -6.047 1 97.5 102 GLY A N 1
ATOM 836 C CA . GLY A 1 102 ? 7.281 18.188 -5.418 1 97.5 102 GLY A CA 1
ATOM 837 C C . GLY A 1 102 ? 8.773 17.906 -5.441 1 97.5 102 GLY A C 1
ATOM 838 O O . GLY A 1 102 ? 9.289 17.375 -6.418 1 97.5 102 GLY A O 1
ATOM 839 N N . LYS A 1 103 ? 9.422 18.375 -4.383 1 96.88 103 LYS A N 1
ATOM 840 C CA . LYS A 1 103 ? 10.875 18.234 -4.359 1 96.88 103 LYS A CA 1
ATOM 841 C C . LYS A 1 103 ? 11.406 18.234 -2.926 1 96.88 103 LYS A C 1
ATOM 843 O O . LYS A 1 103 ? 10.719 18.688 -2.008 1 96.88 103 LYS A O 1
ATOM 848 N N . HIS A 1 104 ? 12.57 17.625 -2.775 1 95.56 104 HIS A N 1
ATOM 849 C CA . HIS A 1 104 ? 13.375 17.797 -1.57 1 95.56 104 HIS A CA 1
ATOM 850 C C . HIS A 1 104 ? 14.094 19.141 -1.576 1 95.56 104 HIS A C 1
ATOM 852 O O . HIS A 1 104 ? 14.836 19.453 -2.51 1 95.56 104 HIS A O 1
ATOM 858 N N . ARG A 1 105 ? 13.953 19.938 -0.564 1 95.12 105 ARG A N 1
ATOM 859 C CA . ARG A 1 105 ? 14.375 21.344 -0.598 1 95.12 105 ARG A CA 1
ATOM 860 C C . ARG A 1 105 ? 15.891 21.453 -0.652 1 95.12 105 ARG A C 1
ATOM 862 O O . ARG A 1 105 ? 16.438 22.281 -1.378 1 95.12 105 ARG A O 1
ATOM 869 N N . GLU A 1 106 ? 16.609 20.609 0.023 1 92.75 106 GLU A N 1
ATOM 870 C CA . GLU A 1 106 ? 18.062 20.719 0.138 1 92.75 106 GLU A CA 1
ATOM 871 C C . GLU A 1 106 ? 18.766 20.281 -1.148 1 92.75 106 GLU A C 1
ATOM 873 O O . GLU A 1 106 ? 19.734 20.906 -1.574 1 92.75 106 GLU A O 1
ATOM 878 N N . THR A 1 107 ? 18.344 19.234 -1.775 1 93.5 107 THR A N 1
ATOM 879 C CA . THR A 1 107 ? 19 18.703 -2.959 1 93.5 107 THR A CA 1
ATOM 880 C C . THR A 1 107 ? 18.375 19.266 -4.23 1 93.5 107 THR A C 1
ATOM 882 O O . THR A 1 107 ? 19 19.25 -5.293 1 93.5 107 THR A O 1
ATOM 885 N N . GLY A 1 108 ? 17.141 19.688 -4.086 1 95.38 108 GLY A N 1
ATOM 886 C CA . GLY A 1 108 ? 16.391 20.094 -5.262 1 95.38 108 GLY A CA 1
ATOM 887 C C . GLY A 1 108 ? 15.867 18.938 -6.078 1 95.38 108 GLY A C 1
ATOM 888 O O . GLY A 1 108 ? 15.164 19.125 -7.07 1 95.38 108 GLY A O 1
ATOM 889 N N . ASN A 1 109 ? 16.141 17.688 -5.707 1 95.88 109 ASN A N 1
ATOM 890 C CA . ASN A 1 109 ? 15.688 16.5 -6.426 1 95.88 109 ASN A CA 1
ATOM 891 C C . ASN A 1 109 ? 14.18 16.312 -6.297 1 95.88 109 ASN A C 1
ATOM 893 O O . ASN A 1 109 ? 13.586 16.656 -5.273 1 95.88 109 ASN A O 1
ATOM 897 N N . PRO A 1 110 ? 13.586 15.766 -7.34 1 96.62 110 PRO A N 1
ATOM 898 C CA . PRO A 1 110 ? 12.133 15.547 -7.297 1 96.62 110 PRO A CA 1
ATOM 899 C C . PRO A 1 110 ? 11.719 14.562 -6.207 1 96.62 110 PRO A C 1
ATOM 901 O O . PRO A 1 110 ? 12.461 13.625 -5.906 1 96.62 110 PRO A O 1
ATOM 904 N N . TYR A 1 111 ? 10.648 14.82 -5.633 1 96.25 111 TYR A N 1
ATOM 905 C CA . TYR A 1 111 ? 9.945 13.898 -4.746 1 96.25 111 TYR A CA 1
ATOM 906 C C . TYR A 1 111 ? 8.539 13.602 -5.262 1 96.25 111 TYR A C 1
ATOM 908 O O . TYR A 1 111 ? 7.555 14.086 -4.703 1 96.25 111 TYR A O 1
ATOM 916 N N . ASN A 1 112 ? 8.391 12.828 -6.316 1 97.88 112 ASN A N 1
ATOM 917 C CA . ASN A 1 112 ? 7.145 12.336 -6.891 1 97.88 112 ASN A CA 1
ATOM 918 C C . ASN A 1 112 ? 6.797 10.945 -6.371 1 97.88 112 ASN A C 1
ATOM 920 O O . ASN A 1 112 ? 7.359 9.945 -6.828 1 97.88 112 ASN A O 1
ATOM 924 N N . GLN A 1 113 ? 5.875 10.992 -5.445 1 97.88 113 GLN A N 1
ATOM 925 C CA . GLN A 1 113 ? 5.613 9.781 -4.668 1 97.88 113 GLN A CA 1
ATOM 926 C C . GLN A 1 113 ? 4.219 9.234 -4.953 1 97.88 113 GLN A C 1
ATOM 928 O O . GLN A 1 113 ? 3.305 9.992 -5.285 1 97.88 113 GLN A O 1
ATOM 933 N N . THR A 1 114 ? 4.031 7.961 -4.918 1 98.56 114 THR A N 1
ATOM 934 C CA . THR A 1 114 ? 2.76 7.246 -4.93 1 98.56 114 THR A CA 1
ATOM 935 C C . THR A 1 114 ? 2.508 6.566 -3.586 1 98.56 114 THR A C 1
ATOM 937 O O . THR A 1 114 ? 3.398 5.914 -3.037 1 98.56 114 THR A O 1
ATOM 940 N N . TYR A 1 115 ? 1.275 6.781 -3.045 1 98.81 115 TYR A N 1
ATOM 941 C CA . TYR A 1 115 ? 0.964 6.301 -1.703 1 98.81 115 TYR A CA 1
ATOM 942 C C . TYR A 1 115 ? -0.226 5.352 -1.729 1 98.81 115 TYR A C 1
ATOM 944 O O . TYR A 1 115 ? -1.09 5.449 -2.604 1 98.81 115 TYR A O 1
ATOM 952 N N . ILE A 1 116 ? -0.258 4.48 -0.802 1 98.94 116 ILE A N 1
ATOM 953 C CA . ILE A 1 116 ? -1.486 3.893 -0.283 1 98.94 116 ILE A CA 1
ATOM 954 C C . ILE A 1 116 ? -1.445 3.875 1.243 1 98.94 116 ILE A C 1
ATOM 956 O O . ILE A 1 116 ? -0.407 3.58 1.839 1 98.94 116 ILE A O 1
ATOM 960 N N . SER A 1 117 ? -2.521 4.266 1.908 1 98.88 117 SER A N 1
ATOM 961 C CA . SER A 1 117 ? -2.59 4.379 3.361 1 98.88 117 SER A CA 1
ATOM 962 C C . SER A 1 117 ? -3.801 3.641 3.92 1 98.88 117 SER A C 1
ATOM 964 O O . SER A 1 117 ? -4.867 3.637 3.305 1 98.88 117 SER A O 1
ATOM 966 N N . VAL A 1 118 ? -3.621 2.965 4.992 1 98.94 118 VAL A N 1
ATOM 967 C CA . VAL A 1 118 ? -4.684 2.367 5.797 1 98.94 118 VAL A CA 1
ATOM 968 C C . VAL A 1 118 ? -4.781 3.09 7.141 1 98.94 118 VAL A C 1
ATOM 970 O O . VAL A 1 118 ? -3.854 3.035 7.949 1 98.94 118 VAL A O 1
ATOM 973 N N . VAL A 1 119 ? -5.918 3.742 7.371 1 98.94 119 VAL A N 1
ATOM 974 C CA . VAL A 1 119 ? -6.02 4.656 8.5 1 98.94 119 VAL A CA 1
ATOM 975 C C . VAL A 1 119 ? -7.258 4.32 9.328 1 98.94 119 VAL A C 1
ATOM 977 O O . VAL A 1 119 ? -8.383 4.418 8.844 1 98.94 119 VAL A O 1
ATOM 980 N N . GLU A 1 120 ? -6.977 3.873 10.508 1 98.94 120 GLU A N 1
ATOM 981 C CA . GLU A 1 120 ? -8.055 3.682 11.477 1 98.94 120 GLU A CA 1
ATOM 982 C C . GLU A 1 120 ? -8.367 4.977 12.211 1 98.94 120 GLU A C 1
ATOM 984 O O . GLU A 1 120 ? -7.461 5.711 12.609 1 98.94 120 GLU A O 1
ATOM 989 N N . THR A 1 121 ? -9.672 5.281 12.32 1 98.88 121 THR A N 1
ATOM 990 C CA . THR A 1 121 ? -10.125 6.465 13.055 1 98.88 121 THR A CA 1
ATOM 991 C C . THR A 1 121 ? -11.148 6.086 14.117 1 98.88 121 THR A C 1
ATOM 993 O O . THR A 1 121 ? -11.719 4.992 14.07 1 98.88 121 THR A O 1
ATOM 996 N N . LYS A 1 122 ? -11.281 6.879 15.055 1 98.31 122 LYS A N 1
ATOM 997 C CA . LYS A 1 122 ? -12.344 6.84 16.062 1 98.31 122 LYS A CA 1
ATOM 998 C C . LYS A 1 122 ? -12.852 8.242 16.375 1 98.31 122 LYS A C 1
ATOM 1000 O O . LYS A 1 122 ? -12.078 9.117 16.766 1 98.31 122 LYS A O 1
ATOM 1005 N N . ASP A 1 123 ? -14.18 8.461 16.094 1 96.31 123 ASP A N 1
ATOM 1006 C CA . ASP A 1 123 ? -14.812 9.75 16.344 1 96.31 123 ASP A CA 1
ATOM 1007 C C . ASP A 1 123 ? -14.062 10.875 15.641 1 96.31 123 ASP A C 1
ATOM 1009 O O . ASP A 1 123 ? -13.82 11.93 16.219 1 96.31 123 ASP A O 1
ATOM 1013 N N . GLY A 1 124 ? -13.555 10.531 14.5 1 96.5 124 GLY A N 1
ATOM 1014 C CA . GLY A 1 124 ? -12.953 11.547 13.648 1 96.5 124 GLY A CA 1
ATOM 1015 C C . GLY A 1 124 ? -11.477 11.758 13.922 1 96.5 124 GLY A C 1
ATOM 1016 O O . GLY A 1 124 ? -10.836 12.609 13.289 1 96.5 124 GLY A O 1
ATOM 1017 N N . LEU A 1 125 ? -10.922 11.031 14.859 1 98.75 125 LEU A N 1
ATOM 1018 C CA . LEU A 1 125 ? -9.5 11.125 15.164 1 98.75 125 LEU A CA 1
ATOM 1019 C C . LEU A 1 125 ? -8.75 9.891 14.672 1 98.75 125 LEU A C 1
ATOM 1021 O O . LEU A 1 125 ? -9.258 8.773 14.773 1 98.75 125 LEU A O 1
ATOM 1025 N N . ILE A 1 126 ? -7.547 10.078 14.203 1 98.94 126 ILE A N 1
ATOM 1026 C CA . ILE A 1 126 ? -6.723 8.992 13.688 1 98.94 126 ILE A CA 1
ATOM 1027 C C . ILE A 1 126 ? -6.141 8.195 14.852 1 98.94 126 ILE A C 1
ATOM 1029 O O . ILE A 1 126 ? -5.496 8.758 15.734 1 98.94 126 ILE A O 1
ATOM 1033 N N . THR A 1 127 ? -6.363 6.895 14.883 1 98.94 127 THR A N 1
ATOM 1034 C CA . THR A 1 127 ? -5.824 6.035 15.93 1 98.94 127 THR A CA 1
ATOM 1035 C C . THR A 1 127 ? -4.621 5.25 15.414 1 98.94 127 THR A C 1
ATOM 1037 O O . THR A 1 127 ? -3.719 4.914 16.188 1 98.94 127 THR A O 1
ATOM 1040 N N . ARG A 1 128 ? -4.617 4.926 14.211 1 98.88 128 ARG A N 1
ATOM 1041 C CA . ARG A 1 128 ? -3.543 4.164 13.586 1 98.88 128 ARG A CA 1
ATOM 1042 C C . ARG A 1 128 ? -3.439 4.484 12.094 1 98.88 128 ARG A C 1
ATOM 1044 O O . ARG A 1 128 ? -4.453 4.543 11.398 1 98.88 128 ARG A O 1
ATOM 1051 N N . TYR A 1 129 ? -2.268 4.738 11.648 1 98.88 129 TYR A N 1
ATOM 1052 C CA . TYR A 1 129 ? -1.969 5.105 10.266 1 98.88 129 TYR A CA 1
ATOM 1053 C C . TYR A 1 129 ? -0.811 4.277 9.727 1 98.88 129 TYR A C 1
ATOM 1055 O O . TYR A 1 129 ? 0.333 4.438 10.156 1 98.88 129 TYR A O 1
ATOM 1063 N N . ARG A 1 130 ? -1.067 3.289 8.883 1 98.88 130 ARG A N 1
ATOM 1064 C CA . ARG A 1 130 ? -0.03 2.605 8.117 1 98.88 130 ARG A CA 1
ATOM 1065 C C . ARG A 1 130 ? 0.188 3.281 6.766 1 98.88 130 ARG A C 1
ATOM 1067 O O . ARG A 1 130 ? -0.674 3.217 5.887 1 98.88 130 ARG A O 1
ATOM 1074 N N . ASP A 1 131 ? 1.315 3.875 6.625 1 98.5 131 ASP A N 1
ATOM 1075 C CA . ASP A 1 131 ? 1.656 4.703 5.473 1 98.5 131 ASP A CA 1
ATOM 1076 C C . ASP A 1 131 ? 2.615 3.973 4.535 1 98.5 131 ASP A C 1
ATOM 1078 O O . ASP A 1 131 ? 3.811 3.873 4.816 1 98.5 131 ASP A O 1
ATOM 1082 N N . PHE A 1 132 ? 2.111 3.479 3.424 1 98.75 132 PHE A N 1
ATOM 1083 C CA . PHE A 1 132 ? 2.934 2.809 2.422 1 98.75 132 PHE A CA 1
ATOM 1084 C C . PHE A 1 132 ? 3.391 3.791 1.352 1 98.75 132 PHE A C 1
ATOM 1086 O O . PHE A 1 132 ? 2.572 4.492 0.751 1 98.75 132 PHE A O 1
ATOM 1093 N N . TRP A 1 133 ? 4.66 3.828 1.147 1 97.94 133 TRP A N 1
ATOM 1094 C CA . TRP A 1 133 ? 5.277 4.648 0.113 1 97.94 133 TRP A CA 1
ATOM 1095 C C . TRP A 1 133 ? 6.523 3.973 -0.449 1 97.94 133 TRP A C 1
ATOM 1097 O O . TRP A 1 133 ? 7.02 3 0.125 1 97.94 133 TRP A O 1
ATOM 1107 N N . ASN A 1 134 ? 7.02 4.43 -1.605 1 97.44 134 ASN A N 1
ATOM 1108 C CA . ASN A 1 134 ? 8.172 3.871 -2.303 1 97.44 134 ASN A CA 1
ATOM 1109 C C . ASN A 1 134 ? 9.484 4.395 -1.725 1 97.44 134 ASN A C 1
ATOM 1111 O O . ASN A 1 134 ? 9.852 5.547 -1.954 1 97.44 134 ASN A O 1
ATOM 1115 N N . PRO A 1 135 ? 10.234 3.58 -1.047 1 95.5 135 PRO A N 1
ATOM 1116 C CA . PRO A 1 135 ? 11.461 4.07 -0.411 1 95.5 135 PRO A CA 1
ATOM 1117 C C . PRO A 1 135 ? 12.516 4.504 -1.424 1 95.5 135 PRO A C 1
ATOM 1119 O O . PRO A 1 135 ? 13.383 5.328 -1.108 1 95.5 135 PRO A O 1
ATOM 1122 N N . LEU A 1 136 ? 12.539 3.973 -2.615 1 94.06 136 LEU A N 1
ATOM 1123 C CA . LEU A 1 136 ? 13.508 4.363 -3.633 1 94.06 136 LEU A CA 1
ATOM 1124 C C . LEU A 1 136 ? 13.336 5.832 -4.008 1 94.06 136 LEU A C 1
ATOM 1126 O O . LEU A 1 136 ? 14.32 6.535 -4.246 1 94.06 136 LEU A O 1
ATOM 1130 N N . VAL A 1 137 ? 12.086 6.297 -4.078 1 94.88 137 VAL A N 1
ATOM 1131 C CA . VAL A 1 137 ? 11.805 7.695 -4.387 1 94.88 137 VAL A CA 1
ATOM 1132 C C . VAL A 1 137 ? 12.375 8.594 -3.289 1 94.88 137 VAL A C 1
ATOM 1134 O O . VAL A 1 137 ? 12.992 9.617 -3.578 1 94.88 137 VAL A O 1
ATOM 1137 N N . ALA A 1 138 ? 12.172 8.219 -2.002 1 92.5 138 ALA A N 1
ATOM 1138 C CA . ALA A 1 138 ? 12.695 8.984 -0.875 1 92.5 138 ALA A CA 1
ATOM 1139 C C . ALA A 1 138 ? 14.219 9.047 -0.912 1 92.5 138 ALA A C 1
ATOM 1141 O O . ALA A 1 138 ? 14.805 10.117 -0.767 1 92.5 138 ALA A O 1
ATOM 1142 N N . ILE A 1 139 ? 14.852 7.926 -1.109 1 90.81 139 ILE A N 1
ATOM 1143 C CA . ILE A 1 139 ? 16.297 7.824 -1.133 1 90.81 139 ILE A CA 1
ATOM 1144 C C . ILE A 1 139 ? 16.859 8.688 -2.26 1 90.81 139 ILE A C 1
ATOM 1146 O O . ILE A 1 139 ? 17.812 9.445 -2.057 1 90.81 139 ILE A O 1
ATOM 1150 N N . GLU A 1 140 ? 16.312 8.562 -3.432 1 91.69 140 GLU A N 1
ATOM 1151 C CA . GLU A 1 140 ? 16.781 9.328 -4.582 1 91.69 140 GLU A CA 1
ATOM 1152 C C . GLU A 1 140 ? 16.625 10.828 -4.344 1 91.69 140 GLU A C 1
ATOM 1154 O O . GLU A 1 140 ? 17.469 11.617 -4.754 1 91.69 140 GLU A O 1
ATOM 1159 N N . SER A 1 141 ? 15.578 11.219 -3.748 1 91.81 141 SER A N 1
ATOM 1160 C CA . SER A 1 141 ? 15.305 12.633 -3.52 1 91.81 141 SER A CA 1
ATOM 1161 C C . SER A 1 141 ? 16.328 13.258 -2.57 1 91.81 141 SER A C 1
ATOM 1163 O O . SER A 1 141 ? 16.734 14.406 -2.752 1 91.81 141 SER A O 1
ATOM 1165 N N . VAL A 1 142 ? 16.688 12.508 -1.541 1 86.69 142 VAL A N 1
ATOM 1166 C CA . VAL A 1 142 ? 17.594 13.047 -0.533 1 86.69 142 VAL A CA 1
ATOM 1167 C C . VAL A 1 142 ? 19.047 12.859 -0.984 1 86.69 142 VAL A C 1
ATOM 1169 O O . VAL A 1 142 ? 19.953 13.516 -0.461 1 86.69 142 VAL A O 1
ATOM 1172 N N . GLY A 1 143 ? 19.359 12.125 -2.203 1 77.06 143 GLY A N 1
ATOM 1173 C CA . GLY A 1 143 ? 20.688 11.867 -2.719 1 77.06 143 GLY A CA 1
ATOM 1174 C C . GLY A 1 143 ? 21.359 10.664 -2.076 1 77.06 143 GLY A C 1
ATOM 1175 O O . GLY A 1 143 ? 20.672 9.727 -1.648 1 77.06 143 GLY A O 1
ATOM 1176 N N . SER A 1 144 ? 22.766 10.531 -1.774 1 58.62 144 SER A N 1
ATOM 1177 C CA . SER A 1 144 ? 23.5 9.336 -1.371 1 58.62 144 SER A CA 1
ATOM 1178 C C . SER A 1 144 ? 22.922 8.727 -0.102 1 58.62 144 SER A C 1
ATOM 1180 O O . SER A 1 144 ? 22.484 9.453 0.802 1 58.62 144 SER A O 1
ATOM 1182 N N . VAL A 1 145 ? 22.406 7.398 -0.223 1 49.94 145 VAL A N 1
ATOM 1183 C CA . VAL A 1 145 ? 21.891 6.57 0.864 1 49.94 145 VAL A CA 1
ATOM 1184 C C . VAL A 1 145 ? 22.5 7.031 2.191 1 49.94 145 VAL A C 1
ATOM 1186 O O . VAL A 1 145 ? 21.828 6.977 3.23 1 49.94 145 VAL A O 1
ATOM 1189 N N . ASN A 1 146 ? 23.672 7.316 2.197 1 45.19 146 ASN A N 1
ATOM 1190 C CA . ASN A 1 146 ? 24.266 7.859 3.412 1 45.19 146 ASN A CA 1
ATOM 1191 C C . ASN A 1 146 ? 23.469 9.039 3.947 1 45.19 146 ASN A C 1
ATOM 1193 O O . ASN A 1 146 ? 23.391 9.25 5.16 1 45.19 146 ASN A O 1
ATOM 1197 N N . ASP A 1 147 ? 22.938 9.711 3.096 1 37.12 147 ASP A N 1
ATOM 1198 C CA . ASP A 1 147 ? 22.234 10.914 3.514 1 37.12 147 ASP A CA 1
ATOM 1199 C C . ASP A 1 147 ? 20.797 10.602 3.916 1 37.12 147 ASP A C 1
ATOM 1201 O O . ASP A 1 147 ? 20.188 11.328 4.711 1 37.12 147 ASP A O 1
ATOM 1205 N N . ALA A 1 148 ? 20.125 9.641 3.375 1 40.97 148 ALA A N 1
ATOM 1206 C CA . ALA A 1 148 ? 18.75 9.281 3.697 1 40.97 148 ALA A CA 1
ATOM 1207 C C . ALA A 1 148 ? 18.625 8.828 5.148 1 40.97 148 ALA A C 1
ATOM 1209 O O . ALA A 1 148 ? 17.594 9.055 5.789 1 40.97 148 ALA A O 1
ATOM 1210 N N . VAL A 1 149 ? 19.625 7.953 5.73 1 41.66 149 VAL A N 1
ATOM 1211 C CA . VAL A 1 149 ? 19.656 7.516 7.121 1 41.66 149 VAL A CA 1
ATOM 1212 C C . VAL A 1 149 ? 19.672 8.734 8.047 1 41.66 149 VAL A C 1
ATOM 1214 O O . VAL A 1 149 ? 19.203 8.656 9.188 1 41.66 149 VAL A O 1
ATOM 1217 N N . ARG A 1 150 ? 20.172 9.742 7.57 1 37.19 150 ARG A N 1
ATOM 1218 C CA . ARG A 1 150 ? 20.359 10.914 8.414 1 37.19 150 ARG A CA 1
ATOM 1219 C C . ARG A 1 150 ? 19.047 11.641 8.672 1 37.19 150 ARG A C 1
ATOM 1221 O O . ARG A 1 150 ? 18.906 12.359 9.664 1 37.19 150 ARG A O 1
ATOM 1228 N N . PHE A 1 151 ? 18.234 11.656 7.84 1 35.41 151 PHE A N 1
ATOM 1229 C CA . PHE A 1 151 ? 17 12.398 8.055 1 35.41 151 PHE A CA 1
ATOM 1230 C C . PHE A 1 151 ? 16.234 11.836 9.242 1 35.41 151 PHE A C 1
ATOM 1232 O O . PHE A 1 151 ? 15.328 12.492 9.773 1 35.41 151 PHE A O 1
ATOM 1239 N N . SER A 1 152 ? 16.391 10.516 9.562 1 36.5 152 SER A N 1
ATOM 1240 C CA . SER A 1 152 ? 15.68 9.93 10.703 1 36.5 152 SER A CA 1
ATOM 1241 C C . SER A 1 152 ? 16.297 10.367 12.023 1 36.5 152 SER A C 1
ATOM 1243 O O . SER A 1 152 ? 15.781 10.031 13.094 1 36.5 152 SER A O 1
ATOM 1245 N N . GLU A 1 153 ? 17.547 11.039 12 1 28.81 153 GLU A N 1
ATOM 1246 C CA . GLU A 1 153 ? 18.125 11.484 13.266 1 28.81 153 GLU A CA 1
ATOM 1247 C C . GLU A 1 153 ? 17.469 12.766 13.758 1 28.81 153 GLU A C 1
ATOM 1249 O O . GLU A 1 153 ? 17.156 13.656 12.969 1 28.81 153 GLU A O 1
ATOM 1254 N N . MET B 1 1 ? -38.469 -10.586 3.107 1 42.66 1 MET B N 1
ATOM 1255 C CA . MET B 1 1 ? -37.688 -11.555 2.355 1 42.66 1 MET B CA 1
ATOM 1256 C C . MET B 1 1 ? -36.375 -10.93 1.875 1 42.66 1 MET B C 1
ATOM 1258 O O . MET B 1 1 ? -35.438 -11.641 1.493 1 42.66 1 MET B O 1
ATOM 1262 N N . THR B 1 2 ? -36.375 -9.57 1.287 1 62.12 2 THR B N 1
ATOM 1263 C CA . THR B 1 2 ? -35.719 -8.711 0.313 1 62.12 2 THR B CA 1
ATOM 1264 C C . THR B 1 2 ? -34.344 -8.289 0.815 1 62.12 2 THR B C 1
ATOM 1266 O O . THR B 1 2 ? -33.344 -8.469 0.124 1 62.12 2 THR B O 1
ATOM 1269 N N . ASN B 1 3 ? -34.25 -7.723 2.055 1 69.56 3 ASN B N 1
ATOM 1270 C CA . ASN B 1 3 ? -33 -7.199 2.602 1 69.56 3 ASN B CA 1
ATOM 1271 C C . ASN B 1 3 ? -32 -8.32 2.924 1 69.56 3 ASN B C 1
ATOM 1273 O O . ASN B 1 3 ? -30.812 -8.188 2.666 1 69.56 3 ASN B O 1
ATOM 1277 N N . GLN B 1 4 ? -32.531 -9.508 3.406 1 76.44 4 GLN B N 1
ATOM 1278 C CA . GLN B 1 4 ? -31.672 -10.641 3.762 1 76.44 4 GLN B CA 1
ATOM 1279 C C . GLN B 1 4 ? -31.062 -11.273 2.518 1 76.44 4 GLN B C 1
ATOM 1281 O O . GLN B 1 4 ? -29.891 -11.641 2.518 1 76.44 4 GLN B O 1
ATOM 1286 N N . THR B 1 5 ? -31.875 -11.438 1.501 1 81.31 5 THR B N 1
ATOM 1287 C CA . THR B 1 5 ? -31.391 -12.039 0.264 1 81.31 5 THR B CA 1
ATOM 1288 C C . THR B 1 5 ? -30.328 -11.164 -0.379 1 81.31 5 THR B C 1
ATOM 1290 O O . THR B 1 5 ? -29.328 -11.672 -0.904 1 81.31 5 THR B O 1
ATOM 1293 N N . MET B 1 6 ? -30.438 -9.938 -0.36 1 85.44 6 MET B N 1
ATOM 1294 C CA . MET B 1 6 ? -29.453 -9.016 -0.935 1 85.44 6 MET B CA 1
ATOM 1295 C C . MET B 1 6 ? -28.141 -9.086 -0.179 1 85.44 6 MET B C 1
ATOM 1297 O O . MET B 1 6 ? -27.062 -9.062 -0.788 1 85.44 6 MET B O 1
ATOM 1301 N N . THR B 1 7 ? -28.281 -9.117 1.146 1 86.19 7 THR B N 1
ATOM 1302 C CA . THR B 1 7 ? -27.078 -9.211 1.968 1 86.19 7 THR B CA 1
ATOM 1303 C C . THR B 1 7 ? -26.328 -10.516 1.698 1 86.19 7 THR B C 1
ATOM 1305 O O . THR B 1 7 ? -25.094 -10.531 1.641 1 86.19 7 THR B O 1
ATOM 1308 N N . GLN B 1 8 ? -27.031 -11.578 1.484 1 91.19 8 GLN B N 1
ATOM 1309 C CA . GLN B 1 8 ? -26.406 -12.867 1.196 1 91.19 8 GLN B CA 1
ATOM 1310 C C . GLN B 1 8 ? -25.719 -12.844 -0.163 1 91.19 8 GLN B C 1
ATOM 1312 O O . GLN B 1 8 ? -24.656 -13.438 -0.328 1 91.19 8 GLN B O 1
ATOM 1317 N N . GLU B 1 9 ? -26.359 -12.258 -1.131 1 93.38 9 GLU B N 1
ATOM 1318 C CA . GLU B 1 9 ? -25.766 -12.156 -2.461 1 93.38 9 GLU B CA 1
ATOM 1319 C C . GLU B 1 9 ? -24.484 -11.336 -2.428 1 93.38 9 GLU B C 1
ATOM 1321 O O . GLU B 1 9 ? -23.484 -11.695 -3.068 1 93.38 9 GLU B O 1
ATOM 1326 N N . VAL B 1 10 ? -24.578 -10.203 -1.723 1 95.44 10 VAL B N 1
ATOM 1327 C CA . VAL B 1 10 ? -23.406 -9.352 -1.581 1 95.44 10 VAL B CA 1
ATOM 1328 C C . VAL B 1 10 ? -22.266 -10.141 -0.928 1 95.44 10 VAL B C 1
ATOM 1330 O O . VAL B 1 10 ? -21.125 -10.078 -1.373 1 95.44 10 VAL B O 1
ATOM 1333 N N . GLU B 1 11 ? -22.578 -10.906 0.094 1 96.38 11 GLU B N 1
ATOM 1334 C CA . GLU B 1 11 ? -21.578 -11.688 0.804 1 96.38 11 GLU B CA 1
ATOM 1335 C C . GLU B 1 11 ? -21.031 -12.805 -0.078 1 96.38 11 GLU B C 1
ATOM 1337 O O . GLU B 1 11 ? -19.844 -13.164 0.022 1 96.38 11 GLU B O 1
ATOM 1342 N N . ALA B 1 12 ? -21.891 -13.375 -0.867 1 97.69 12 ALA B N 1
ATOM 1343 C CA . ALA B 1 12 ? -21.438 -14.406 -1.795 1 97.69 12 ALA B CA 1
ATOM 1344 C C . ALA B 1 12 ? -20.453 -13.836 -2.805 1 97.69 12 ALA B C 1
ATOM 1346 O O . ALA B 1 12 ? -19.453 -14.492 -3.143 1 97.69 12 ALA B O 1
ATOM 1347 N N . VAL B 1 13 ? -20.734 -12.648 -3.369 1 98.19 13 VAL B N 1
ATOM 1348 C CA . VAL B 1 13 ? -19.844 -11.969 -4.305 1 98.19 13 VAL B CA 1
ATOM 1349 C C . VAL B 1 13 ? -18.516 -11.664 -3.615 1 98.19 13 VAL B C 1
ATOM 1351 O O . VAL B 1 13 ? -17.453 -11.906 -4.18 1 98.19 13 VAL B O 1
ATOM 1354 N N . ARG B 1 14 ? -18.547 -11.18 -2.379 1 98.31 14 ARG B N 1
ATOM 1355 C CA . ARG B 1 14 ? -17.359 -10.859 -1.593 1 98.31 14 ARG B CA 1
ATOM 1356 C C . ARG B 1 14 ? -16.5 -12.102 -1.362 1 98.31 14 ARG B C 1
ATOM 1358 O O . ARG B 1 14 ? -15.273 -12.047 -1.491 1 98.31 14 ARG B O 1
ATOM 1365 N N . GLU B 1 15 ? -17.188 -13.156 -1.002 1 98.06 15 GLU B N 1
ATOM 1366 C CA . GLU B 1 15 ? -16.469 -14.398 -0.762 1 98.06 15 GLU B CA 1
ATOM 1367 C C . GLU B 1 15 ? -15.781 -14.891 -2.033 1 98.06 15 GLU B C 1
ATOM 1369 O O . GLU B 1 15 ? -14.656 -15.398 -1.985 1 98.06 15 GLU B O 1
ATOM 1374 N N . ARG B 1 16 ? -16.438 -14.797 -3.104 1 98.38 16 ARG B N 1
ATOM 1375 C CA . ARG B 1 16 ? -15.852 -15.195 -4.375 1 98.38 16 ARG B CA 1
ATOM 1376 C C . ARG B 1 16 ? -14.617 -14.359 -4.703 1 98.38 16 ARG B C 1
ATOM 1378 O O . ARG B 1 16 ? -13.609 -14.891 -5.172 1 98.38 16 ARG B O 1
ATOM 1385 N N . ALA B 1 17 ? -14.711 -13.055 -4.504 1 98.75 17 ALA B N 1
ATOM 1386 C CA . ALA B 1 17 ? -13.578 -12.164 -4.738 1 98.75 17 ALA B CA 1
ATOM 1387 C C . ALA B 1 17 ? -12.406 -12.508 -3.826 1 98.75 17 ALA B C 1
ATOM 1389 O O . ALA B 1 17 ? -11.266 -12.594 -4.281 1 98.75 17 ALA B O 1
ATOM 1390 N N . GLN B 1 18 ? -12.688 -12.734 -2.537 1 98.75 18 GLN B N 1
ATOM 1391 C CA . GLN B 1 18 ? -11.641 -13.062 -1.576 1 98.75 18 GLN B CA 1
ATOM 1392 C C . GLN B 1 18 ? -11.039 -14.438 -1.867 1 98.75 18 GLN B C 1
ATOM 1394 O O . GLN B 1 18 ? -9.844 -14.648 -1.662 1 98.75 18 GLN B O 1
ATOM 1399 N N . GLN B 1 19 ? -11.875 -15.344 -2.324 1 98.69 19 GLN B N 1
ATOM 1400 C CA . GLN B 1 19 ? -11.375 -16.672 -2.697 1 98.69 19 GLN B CA 1
ATOM 1401 C C . GLN B 1 19 ? -10.43 -16.578 -3.891 1 98.69 19 GLN B C 1
ATOM 1403 O O . GLN B 1 19 ? -9.422 -17.297 -3.945 1 98.69 19 GLN B O 1
ATOM 1408 N N . ALA B 1 20 ? -10.797 -15.75 -4.859 1 98.81 20 ALA B N 1
ATOM 1409 C CA . ALA B 1 20 ? -9.875 -15.531 -5.973 1 98.81 20 ALA B CA 1
ATOM 1410 C C . ALA B 1 20 ? -8.516 -15.047 -5.477 1 98.81 20 ALA B C 1
ATOM 1412 O O . ALA B 1 20 ? -7.477 -15.492 -5.965 1 98.81 20 ALA B O 1
ATOM 1413 N N . PHE B 1 21 ? -8.516 -14.18 -4.512 1 98.88 21 PHE B N 1
ATOM 1414 C CA . PHE B 1 21 ? -7.273 -13.656 -3.959 1 98.88 21 PHE B CA 1
ATOM 1415 C C . PHE B 1 21 ? -6.512 -14.75 -3.221 1 98.88 21 PHE B C 1
ATOM 1417 O O . PHE B 1 21 ? -5.297 -14.883 -3.379 1 98.88 21 PHE B O 1
ATOM 1424 N N . ARG B 1 22 ? -7.184 -15.523 -2.387 1 98.81 22 ARG B N 1
ATOM 1425 C CA . ARG B 1 22 ? -6.539 -16.625 -1.692 1 98.81 22 ARG B CA 1
ATOM 1426 C C . ARG B 1 22 ? -5.93 -17.625 -2.684 1 98.81 22 ARG B C 1
ATOM 1428 O O . ARG B 1 22 ? -4.828 -18.125 -2.469 1 98.81 22 ARG B O 1
ATOM 1435 N N . ASN B 1 23 ? -6.668 -17.922 -3.729 1 98.75 23 ASN B N 1
ATOM 1436 C CA . ASN B 1 23 ? -6.148 -18.797 -4.773 1 98.75 23 ASN B CA 1
ATOM 1437 C C . ASN B 1 23 ? -4.914 -18.203 -5.445 1 98.75 23 ASN B C 1
ATOM 1439 O O . ASN B 1 23 ? -3.982 -18.922 -5.797 1 98.75 23 ASN B O 1
ATOM 1443 N N . HIS B 1 24 ? -4.969 -16.859 -5.688 1 98.69 24 HIS B N 1
ATOM 1444 C CA . HIS B 1 24 ? -3.801 -16.172 -6.215 1 98.69 24 HIS B CA 1
ATOM 1445 C C . HIS B 1 24 ? -2.561 -16.469 -5.379 1 98.69 24 HIS B C 1
ATOM 1447 O O . HIS B 1 24 ? -1.526 -16.875 -5.914 1 98.69 24 HIS B O 1
ATOM 1453 N N . LEU B 1 25 ? -2.637 -16.312 -4.07 1 98.38 25 LEU B N 1
ATOM 1454 C CA . LEU B 1 25 ? -1.505 -16.547 -3.182 1 98.38 25 LEU B CA 1
ATOM 1455 C C . LEU B 1 25 ? -1.099 -18.016 -3.201 1 98.38 25 LEU B C 1
ATOM 1457 O O . LEU B 1 25 ? 0.091 -18.344 -3.266 1 98.38 25 LEU B O 1
ATOM 1461 N N . LYS B 1 26 ? -2.078 -18.891 -3.182 1 98.12 26 LYS B N 1
ATOM 1462 C CA . LYS B 1 26 ? -1.845 -20.328 -3.182 1 98.12 26 LYS B CA 1
ATOM 1463 C C . LYS B 1 26 ? -1.106 -20.766 -4.445 1 98.12 26 LYS B C 1
ATOM 1465 O O . LYS B 1 26 ? -0.127 -21.516 -4.371 1 98.12 26 LYS B O 1
ATOM 1470 N N . HIS B 1 27 ? -1.568 -20.328 -5.586 1 97.94 27 HIS B N 1
ATOM 1471 C CA . HIS B 1 27 ? -0.977 -20.766 -6.848 1 97.94 27 HIS B CA 1
ATOM 1472 C C . HIS B 1 27 ? 0.439 -20.219 -7.004 1 97.94 27 HIS B C 1
ATOM 1474 O O . HIS B 1 27 ? 1.32 -20.906 -7.52 1 97.94 27 HIS B O 1
ATOM 1480 N N . LEU B 1 28 ? 0.7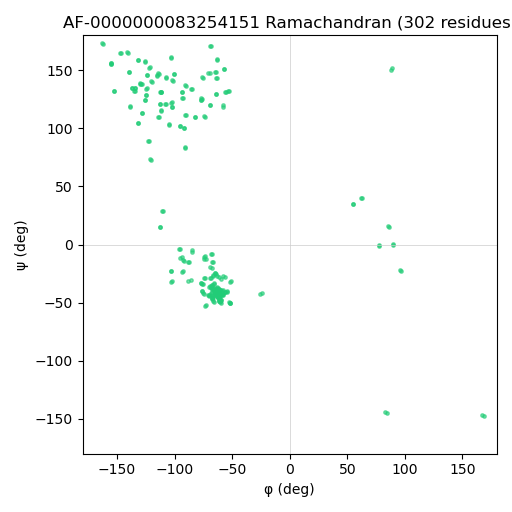1 -18.984 -6.559 1 96.62 28 LEU B N 1
ATOM 1481 C CA . LEU B 1 28 ? 2.047 -18.406 -6.645 1 96.62 28 LEU B CA 1
ATOM 1482 C C . LEU B 1 28 ? 3.021 -19.156 -5.738 1 96.62 28 LEU B C 1
ATOM 1484 O O . LEU B 1 28 ? 4.129 -19.5 -6.164 1 96.62 28 LEU B O 1
ATOM 1488 N N . SER B 1 29 ? 2.641 -19.438 -4.484 1 95.62 29 SER B N 1
ATOM 1489 C CA . SER B 1 29 ? 3.529 -20.125 -3.553 1 95.62 29 SER B CA 1
ATOM 1490 C C . SER B 1 29 ? 3.752 -21.578 -3.967 1 95.62 29 SER B C 1
ATOM 1492 O O . SER B 1 29 ? 4.82 -22.141 -3.719 1 95.62 29 SER B O 1
ATOM 1494 N N . GLY B 1 30 ? 2.77 -22.188 -4.637 1 95.12 30 GLY B N 1
ATOM 1495 C CA . GLY B 1 30 ? 2.85 -23.578 -5.074 1 95.12 30 GLY B CA 1
ATOM 1496 C C . GLY B 1 30 ? 3.49 -23.734 -6.441 1 95.12 30 GLY B C 1
ATOM 1497 O O . GLY B 1 30 ? 3.787 -24.844 -6.867 1 95.12 30 GLY B O 1
ATOM 1498 N N . GLY B 1 31 ? 3.607 -22.672 -7.168 1 95.12 31 GLY B N 1
ATOM 1499 C CA . GLY B 1 31 ? 4.277 -22.672 -8.453 1 95.12 31 GLY B CA 1
ATOM 1500 C C . GLY B 1 31 ? 3.363 -23.078 -9.602 1 95.12 31 GLY B C 1
ATOM 1501 O O . GLY B 1 31 ? 3.832 -23.406 -10.688 1 95.12 31 GLY B O 1
ATOM 1502 N N . ASP B 1 32 ? 2.082 -23.062 -9.367 1 96.94 32 ASP B N 1
ATOM 1503 C CA . ASP B 1 32 ? 1.126 -23.422 -10.422 1 96.94 32 ASP B CA 1
ATOM 1504 C C . ASP B 1 32 ? 0.699 -22.172 -11.203 1 96.94 32 ASP B C 1
ATOM 1506 O O . ASP B 1 32 ? -0.413 -21.672 -11.023 1 96.94 32 ASP B O 1
ATOM 1510 N N . ILE B 1 33 ? 1.477 -21.766 -12.188 1 97.75 33 ILE B N 1
ATOM 1511 C CA . ILE B 1 33 ? 1.292 -20.5 -12.883 1 97.75 33 ILE B CA 1
ATOM 1512 C C . ILE B 1 33 ? 0.134 -20.625 -13.867 1 97.75 33 ILE B C 1
ATOM 1514 O O . ILE B 1 33 ? -0.593 -19.656 -14.102 1 97.75 33 ILE B O 1
ATOM 1518 N N . LYS B 1 34 ? -0.113 -21.75 -14.469 1 97.56 34 LYS B N 1
ATOM 1519 C CA . LYS B 1 34 ? -1.267 -21.938 -15.352 1 97.56 34 LYS B CA 1
ATOM 1520 C C . LYS B 1 34 ? -2.572 -21.688 -14.602 1 97.56 34 LYS B C 1
ATOM 1522 O O . LYS B 1 34 ? -3.438 -20.953 -15.07 1 97.56 34 LYS B O 1
ATOM 1527 N N . ALA B 1 35 ? -2.652 -22.297 -13.438 1 98.31 35 ALA B N 1
ATOM 1528 C CA . ALA B 1 35 ? -3.834 -22.078 -12.609 1 98.31 35 ALA B CA 1
ATOM 1529 C C . ALA B 1 35 ? -3.936 -20.625 -12.18 1 98.31 35 ALA B C 1
ATOM 1531 O O . ALA B 1 35 ? -5.035 -20.078 -12.078 1 98.31 35 ALA B O 1
ATOM 1532 N N . TRP B 1 36 ? -2.777 -20 -11.891 1 98.62 36 TRP B N 1
ATOM 1533 C CA . TRP B 1 36 ? -2.75 -18.594 -11.5 1 98.62 36 TRP B CA 1
ATOM 1534 C C . TRP B 1 36 ? -3.322 -17.703 -12.602 1 98.62 36 TRP B C 1
ATOM 1536 O O . TRP B 1 36 ? -4.133 -16.812 -12.336 1 98.62 36 TRP B O 1
ATOM 1546 N N . VAL B 1 37 ? -2.965 -17.969 -13.836 1 98.56 37 VAL B N 1
ATOM 1547 C CA . VAL B 1 37 ? -3.412 -17.156 -14.969 1 98.56 37 VAL B CA 1
ATOM 1548 C C . VAL B 1 37 ? -4.922 -17.297 -15.141 1 98.56 37 VAL B C 1
ATOM 1550 O O . VAL B 1 37 ? -5.605 -16.344 -15.508 1 98.56 37 VAL B O 1
ATOM 1553 N N . GLU B 1 38 ? -5.441 -18.453 -14.836 1 98.5 38 GLU B N 1
ATOM 1554 C CA . GLU B 1 38 ? -6.867 -18.719 -15 1 98.5 38 GLU B CA 1
ATOM 1555 C C . GLU B 1 38 ? -7.703 -17.891 -14.039 1 98.5 38 GLU B C 1
ATOM 1557 O O . GLU B 1 38 ? -8.914 -17.75 -14.203 1 98.5 38 GLU B O 1
ATOM 1562 N N . LEU B 1 39 ? -7.117 -17.312 -13.039 1 98.81 39 LEU B N 1
ATOM 1563 C CA . LEU B 1 39 ? -7.82 -16.453 -12.094 1 98.81 39 LEU B CA 1
ATOM 1564 C C . LEU B 1 39 ? -8.133 -15.102 -12.734 1 98.81 39 LEU B C 1
ATOM 1566 O O . LEU B 1 39 ? -8.93 -14.328 -12.188 1 98.81 39 LEU B O 1
ATOM 1570 N N . TRP B 1 40 ? -7.547 -14.805 -13.867 1 98.81 40 TRP B N 1
ATOM 1571 C CA . TRP B 1 40 ? -7.621 -13.469 -14.461 1 98.81 40 TRP B CA 1
ATOM 1572 C C . TRP B 1 40 ? -8.664 -13.422 -15.57 1 98.81 40 TRP B C 1
ATOM 1574 O O . TRP B 1 40 ? -8.875 -14.414 -16.266 1 98.81 40 TRP B O 1
ATOM 1584 N N . GLU B 1 41 ? -9.32 -12.242 -15.695 1 98.31 41 GLU B N 1
ATOM 1585 C CA . GLU B 1 41 ? -10.047 -11.93 -16.922 1 98.31 41 GLU B CA 1
ATOM 1586 C C . GLU B 1 41 ? -9.102 -11.844 -18.125 1 98.31 41 GLU B C 1
ATOM 1588 O O . GLU B 1 41 ? -7.902 -11.633 -17.953 1 98.31 41 GLU B O 1
ATOM 1593 N N . GLU B 1 42 ? -9.633 -12 -19.312 1 97.56 42 GLU B N 1
ATOM 1594 C CA . GLU B 1 42 ? -8.836 -12.078 -20.531 1 97.56 42 GLU B CA 1
ATOM 1595 C C . GLU B 1 42 ? -7.91 -10.867 -20.656 1 97.56 42 GLU B C 1
ATOM 1597 O O . GLU B 1 42 ? -6.754 -11 -21.047 1 97.56 42 GLU B O 1
ATOM 1602 N N . ASN B 1 43 ? -8.398 -9.68 -20.297 1 97.75 43 ASN B N 1
ATOM 1603 C CA . ASN B 1 43 ? -7.602 -8.461 -20.422 1 97.75 43 ASN B CA 1
ATOM 1604 C C . ASN B 1 43 ? -7.215 -7.914 -19.047 1 97.75 43 ASN B C 1
ATOM 1606 O O . ASN B 1 43 ? -7.164 -6.695 -18.859 1 97.75 43 ASN B O 1
ATOM 1610 N N . GLY B 1 44 ? -7.102 -8.812 -18.094 1 98.75 44 GLY B N 1
ATOM 1611 C CA . GLY B 1 44 ? -6.723 -8.391 -16.75 1 98.75 44 GLY B CA 1
ATOM 1612 C C . GLY B 1 44 ? -5.398 -7.648 -16.719 1 98.75 44 GLY B C 1
ATOM 1613 O O . GLY B 1 44 ? -4.531 -7.879 -17.562 1 98.75 44 GLY B O 1
ATOM 1614 N N . VAL B 1 45 ? -5.219 -6.746 -15.773 1 98.81 45 VAL B N 1
ATOM 1615 C CA . VAL B 1 45 ? -4.035 -5.891 -15.688 1 98.81 45 VAL B CA 1
ATOM 1616 C C . VAL B 1 45 ? -3.385 -6.043 -14.312 1 98.81 45 VAL B C 1
ATOM 1618 O O . VAL B 1 45 ? -4.062 -5.973 -13.289 1 98.81 45 VAL B O 1
ATOM 1621 N N . LEU B 1 46 ? -2.102 -6.309 -14.281 1 98.5 46 LEU B N 1
ATOM 1622 C CA . LEU B 1 46 ? -1.254 -6.316 -13.094 1 98.5 46 LEU B CA 1
ATOM 1623 C C . LEU B 1 46 ? -0.321 -5.109 -13.086 1 98.5 46 LEU B C 1
ATOM 1625 O O . LEU B 1 46 ? 0.436 -4.898 -14.039 1 98.5 46 LEU B O 1
ATOM 1629 N N . GLU B 1 47 ? -0.443 -4.309 -12.055 1 98.62 47 GLU B N 1
ATOM 1630 C CA . GLU B 1 47 ? 0.332 -3.076 -11.961 1 98.62 47 GLU B CA 1
ATOM 1631 C C . GLU B 1 47 ? 1.304 -3.131 -10.781 1 98.62 47 GLU B C 1
ATOM 1633 O O . GLU B 1 47 ? 0.991 -3.703 -9.734 1 98.62 47 GLU B O 1
ATOM 1638 N N . PHE B 1 48 ? 2.443 -2.537 -10.961 1 97.5 48 PHE B N 1
ATOM 1639 C CA . PHE B 1 48 ? 3.486 -2.471 -9.938 1 97.5 48 PHE B CA 1
ATOM 1640 C C . PHE B 1 48 ? 3.844 -1.023 -9.625 1 97.5 48 PHE B C 1
ATOM 1642 O O . PHE B 1 48 ? 4.848 -0.505 -10.117 1 97.5 48 PHE B O 1
ATOM 1649 N N . PRO B 1 49 ? 3.164 -0.426 -8.695 1 98 49 PRO B N 1
ATOM 1650 C CA . PRO B 1 49 ? 3.324 1.015 -8.484 1 98 49 PRO B CA 1
ATOM 1651 C C . PRO B 1 49 ? 4.723 1.391 -8.008 1 98 49 PRO B C 1
ATOM 1653 O O . PRO B 1 49 ? 5.18 2.514 -8.242 1 98 49 PRO B O 1
ATOM 1656 N N . TYR B 1 50 ? 5.414 0.418 -7.363 1 97.62 50 TYR B N 1
ATOM 1657 C CA . TYR B 1 50 ? 6.707 0.749 -6.77 1 97.62 50 TYR B CA 1
ATOM 1658 C C . TYR B 1 50 ? 7.84 0.035 -7.5 1 97.62 50 TYR B C 1
ATOM 1660 O O . TYR B 1 50 ? 8.938 -0.103 -6.961 1 97.62 50 TYR B O 1
ATOM 1668 N N . GLY B 1 51 ? 7.535 -0.476 -8.688 1 92.25 51 GLY B N 1
ATOM 1669 C CA . GLY B 1 51 ? 8.578 -1.146 -9.453 1 92.25 51 GLY B CA 1
ATOM 1670 C C . GLY B 1 51 ? 9.797 -0.274 -9.695 1 92.25 51 GLY B C 1
ATOM 1671 O O . GLY B 1 51 ? 9.664 0.895 -10.062 1 92.25 51 GLY B O 1
ATOM 1672 N N . PRO B 1 52 ? 10.914 -0.805 -9.43 1 88.38 52 PRO B N 1
ATOM 1673 C CA . PRO B 1 52 ? 12.117 -0.018 -9.703 1 88.38 52 PRO B CA 1
ATOM 1674 C C . PRO B 1 52 ? 12.359 0.178 -11.195 1 88.38 52 PRO B C 1
ATOM 1676 O O . PRO B 1 52 ? 11.617 -0.352 -12.023 1 88.38 52 PRO B O 1
ATOM 1679 N N . ALA B 1 53 ? 13.391 1.095 -11.422 1 82.38 53 ALA B N 1
ATOM 1680 C CA . ALA B 1 53 ? 13.758 1.313 -12.82 1 82.38 53 ALA B CA 1
ATOM 1681 C C . ALA B 1 53 ? 14.062 -0.008 -13.523 1 82.38 53 ALA B C 1
ATOM 1683 O O . ALA B 1 53 ? 14.734 -0.876 -12.961 1 82.38 53 ALA B O 1
ATOM 1684 N N . GLY B 1 54 ? 13.5 -0.213 -14.703 1 81.25 54 GLY B N 1
ATOM 1685 C CA . GLY B 1 54 ? 13.703 -1.436 -15.461 1 81.25 54 GLY B CA 1
ATOM 1686 C C . GLY B 1 54 ? 12.602 -2.453 -15.273 1 81.25 54 GLY B C 1
ATOM 1687 O O . GLY B 1 54 ? 12.469 -3.396 -16.062 1 81.25 54 GLY B O 1
ATOM 1688 N N . PHE B 1 55 ? 11.93 -2.322 -14.172 1 84 55 PHE B N 1
ATOM 1689 C CA . PHE B 1 55 ? 10.766 -3.162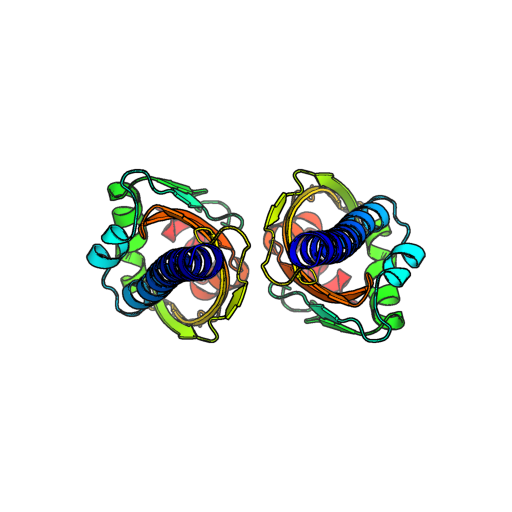 -13.922 1 84 55 PHE B CA 1
ATOM 1690 C C . PHE B 1 55 ? 9.57 -2.688 -14.75 1 84 55 PHE B C 1
ATOM 1692 O O . PHE B 1 55 ? 9.414 -1.489 -14.992 1 84 55 PHE B O 1
ATOM 1699 N N . PRO B 1 56 ? 8.805 -3.619 -15.203 1 87.62 56 PRO B N 1
ATOM 1700 C CA . PRO B 1 56 ? 7.598 -3.166 -15.906 1 87.62 56 PRO B CA 1
ATOM 1701 C C . PRO B 1 56 ? 6.637 -2.402 -15 1 87.62 56 PRO B C 1
ATOM 1703 O O . PRO B 1 56 ? 6.523 -2.717 -13.812 1 87.62 56 PRO B O 1
ATOM 1706 N N . ASP B 1 57 ? 5.93 -1.45 -15.648 1 91.56 57 ASP B N 1
ATOM 1707 C CA . ASP B 1 57 ? 4.887 -0.739 -14.906 1 91.56 57 ASP B CA 1
ATOM 1708 C C . ASP B 1 57 ? 3.645 -1.608 -14.734 1 91.56 57 ASP B C 1
ATOM 1710 O O . ASP B 1 57 ? 2.98 -1.554 -13.703 1 91.56 57 ASP B O 1
ATOM 1714 N N . ARG B 1 58 ? 3.361 -2.311 -15.828 1 96.75 58 ARG B N 1
ATOM 1715 C CA . ARG B 1 58 ? 2.182 -3.17 -15.805 1 96.75 58 ARG B CA 1
ATOM 1716 C C . ARG B 1 58 ? 2.314 -4.316 -16.797 1 96.75 58 ARG B C 1
ATOM 1718 O O . ARG B 1 58 ? 3.148 -4.266 -17.703 1 96.75 58 ARG B O 1
ATOM 1725 N N . LYS B 1 59 ? 1.613 -5.344 -16.547 1 97.56 59 LYS B N 1
ATOM 1726 C CA . LYS B 1 59 ? 1.375 -6.457 -17.469 1 97.56 59 LYS B CA 1
ATOM 1727 C C . LYS B 1 59 ? -0.114 -6.621 -17.75 1 97.56 59 LYS B C 1
ATOM 1729 O O . LYS B 1 59 ? -0.949 -6.441 -16.859 1 97.56 59 LYS B O 1
ATOM 1734 N N . GLU B 1 60 ? -0.384 -6.922 -19.047 1 98.25 60 GLU B N 1
ATOM 1735 C CA . GLU B 1 60 ? -1.787 -6.969 -19.438 1 98.25 60 GLU B CA 1
ATOM 1736 C C . GLU B 1 60 ? -2.076 -8.203 -20.297 1 98.25 60 GLU B C 1
ATOM 1738 O O . GLU B 1 60 ? -1.338 -8.508 -21.234 1 98.25 60 GLU B O 1
ATOM 1743 N N . GLY B 1 61 ? -3.166 -8.867 -19.891 1 98.5 61 GLY B N 1
ATOM 1744 C CA . GLY B 1 61 ? -3.596 -10.031 -20.641 1 98.5 61 GLY B CA 1
ATOM 1745 C C . GLY B 1 61 ? -2.949 -11.32 -20.156 1 98.5 61 GLY B C 1
ATOM 1746 O O . GLY B 1 61 ? -1.811 -11.312 -19.688 1 98.5 61 GLY B O 1
ATOM 1747 N N . LYS B 1 62 ? -3.68 -12.391 -20.359 1 98.12 62 LYS B N 1
ATOM 1748 C CA . LYS B 1 62 ? -3.287 -13.695 -19.828 1 98.12 62 LYS B CA 1
ATOM 1749 C C . LYS B 1 62 ? -1.934 -14.125 -20.391 1 98.12 62 LYS B C 1
ATOM 1751 O O . LYS B 1 62 ? -1.106 -14.68 -19.656 1 98.12 62 LYS B O 1
ATOM 1756 N N . ALA B 1 63 ? -1.662 -13.875 -21.625 1 97.5 63 ALA B N 1
ATOM 1757 C CA . ALA B 1 63 ? -0.401 -14.289 -22.234 1 97.5 63 ALA B CA 1
ATOM 1758 C C . ALA B 1 63 ? 0.779 -13.555 -21.609 1 97.5 63 ALA B C 1
ATOM 1760 O O . ALA B 1 63 ? 1.774 -14.172 -21.234 1 97.5 63 ALA B O 1
ATOM 1761 N N . GLU B 1 64 ? 0.673 -12.211 -21.516 1 97.06 64 GLU B N 1
ATOM 1762 C CA . GLU B 1 64 ? 1.739 -11.422 -20.922 1 97.06 64 GLU B CA 1
ATOM 1763 C C . GLU B 1 64 ? 1.932 -11.781 -19.453 1 97.06 64 GLU B C 1
ATOM 1765 O O . GLU B 1 64 ? 3.062 -11.836 -18.953 1 97.06 64 GLU B O 1
ATOM 1770 N N . LEU B 1 65 ? 0.845 -11.977 -18.781 1 97.94 65 LEU B N 1
ATOM 1771 C CA . LEU B 1 65 ? 0.904 -12.352 -17.375 1 97.94 65 LEU B CA 1
ATOM 1772 C C . LEU B 1 65 ? 1.612 -13.695 -17.188 1 97.94 65 LEU B C 1
ATOM 1774 O O . LEU B 1 65 ? 2.449 -13.844 -16.297 1 97.94 65 LEU B O 1
ATOM 1778 N N . TYR B 1 66 ? 1.268 -14.602 -18.031 1 97.5 66 TYR B N 1
ATOM 1779 C CA . TYR B 1 66 ? 1.937 -15.898 -17.984 1 97.5 66 TYR B CA 1
ATOM 1780 C C . TYR B 1 66 ? 3.436 -15.75 -18.203 1 97.5 66 TYR B C 1
ATOM 1782 O O . TYR B 1 66 ? 4.242 -16.266 -17.438 1 97.5 66 TYR B O 1
ATOM 1790 N N . ASP B 1 67 ? 3.85 -15.062 -19.234 1 95.44 67 ASP B N 1
ATOM 1791 C CA . ASP B 1 67 ? 5.254 -14.883 -19.594 1 95.44 67 ASP B CA 1
ATOM 1792 C C . ASP B 1 67 ? 6.023 -14.211 -18.453 1 95.44 67 ASP B C 1
ATOM 1794 O O . ASP B 1 67 ? 7.18 -14.555 -18.188 1 95.44 67 ASP B O 1
ATOM 1798 N N . TYR B 1 68 ? 5.414 -13.312 -17.891 1 93.75 68 TYR B N 1
ATOM 1799 C CA . TYR B 1 68 ? 6.051 -12.555 -16.812 1 93.75 68 TYR B CA 1
ATOM 1800 C C . TYR B 1 68 ? 6.223 -13.422 -15.578 1 93.75 68 TYR B C 1
ATOM 1802 O O . TYR B 1 68 ? 7.285 -13.414 -14.945 1 93.75 68 TYR B O 1
ATOM 1810 N N . MET B 1 69 ? 5.113 -14.227 -15.219 1 95.5 69 MET B N 1
ATOM 1811 C CA . MET B 1 69 ? 5.059 -14.875 -13.906 1 95.5 69 MET B CA 1
ATOM 1812 C C . MET B 1 69 ? 5.656 -16.281 -13.969 1 95.5 69 MET B C 1
ATOM 1814 O O . MET B 1 69 ? 5.98 -16.875 -12.938 1 95.5 69 MET B O 1
ATOM 1818 N N . GLN B 1 70 ? 5.859 -16.812 -15.125 1 92.44 70 GLN B N 1
ATOM 1819 C CA . GLN B 1 70 ? 6.27 -18.219 -15.242 1 92.44 70 GLN B CA 1
ATOM 1820 C C . GLN B 1 70 ? 7.637 -18.438 -14.602 1 92.44 70 GLN B C 1
ATOM 1822 O O . GLN B 1 70 ? 7.926 -19.531 -14.117 1 92.44 70 GLN B O 1
ATOM 1827 N N . ASN B 1 71 ? 8.414 -17.453 -14.523 1 87.25 71 ASN B N 1
ATOM 1828 C CA . ASN B 1 71 ? 9.758 -17.625 -13.969 1 87.25 71 ASN B CA 1
ATOM 1829 C C . ASN B 1 71 ? 9.789 -17.281 -12.484 1 87.25 71 ASN B C 1
ATOM 1831 O O . ASN B 1 71 ? 10.789 -17.531 -11.812 1 87.25 71 ASN B O 1
ATOM 1835 N N . PHE B 1 72 ? 8.742 -16.672 -11.938 1 90.06 72 PHE B N 1
ATOM 1836 C CA . PHE B 1 72 ? 8.711 -16.281 -10.531 1 90.06 72 PHE B CA 1
ATOM 1837 C C . PHE B 1 72 ? 9.062 -17.469 -9.633 1 90.06 72 PHE B C 1
ATOM 1839 O O . PHE B 1 72 ? 9.984 -17.375 -8.82 1 90.06 72 PHE B O 1
ATOM 1846 N N . PRO B 1 73 ? 8.43 -18.672 -9.781 1 90.75 73 PRO B N 1
ATOM 1847 C CA . PRO B 1 73 ? 8.727 -19.797 -8.891 1 90.75 73 PRO B CA 1
ATOM 1848 C C . PRO B 1 73 ? 10.133 -20.344 -9.078 1 90.75 73 PRO B C 1
ATOM 1850 O O . PRO B 1 73 ? 10.641 -21.062 -8.211 1 90.75 73 PRO B O 1
ATOM 1853 N N . LYS B 1 74 ? 10.719 -20.062 -10.188 1 90.94 74 LYS B N 1
ATOM 1854 C CA . LYS B 1 74 ? 12.094 -20.5 -10.422 1 90.94 74 LYS B CA 1
ATOM 1855 C C . LYS B 1 74 ? 13.078 -19.656 -9.617 1 90.94 74 LYS B C 1
ATOM 1857 O O . LYS B 1 74 ? 14.125 -20.156 -9.203 1 90.94 74 LYS B O 1
ATOM 1862 N N . HIS B 1 75 ? 12.68 -18.453 -9.383 1 91.69 75 HIS B N 1
ATOM 1863 C CA . HIS B 1 75 ? 13.609 -17.531 -8.766 1 91.69 75 HIS B CA 1
ATOM 1864 C C . HIS B 1 75 ? 13.305 -17.328 -7.285 1 91.69 75 HIS B C 1
ATOM 1866 O O . HIS B 1 75 ? 14.188 -16.984 -6.504 1 91.69 75 HIS B O 1
ATOM 1872 N N . PHE B 1 76 ? 12.078 -17.594 -6.922 1 93.81 76 PHE B N 1
ATOM 1873 C CA . PHE B 1 76 ? 11.688 -17.297 -5.547 1 93.81 76 PHE B CA 1
ATOM 1874 C C . PHE B 1 76 ? 11.008 -18.5 -4.906 1 93.81 76 PHE B C 1
ATOM 1876 O O . PHE B 1 76 ? 10.227 -19.203 -5.559 1 93.81 76 PHE B O 1
ATOM 1883 N N . GLU B 1 77 ? 11.312 -18.766 -3.711 1 95.88 77 GLU B N 1
ATOM 1884 C CA . GLU B 1 77 ? 10.602 -19.656 -2.795 1 95.88 77 GLU B CA 1
ATOM 1885 C C . GLU B 1 77 ? 9.992 -18.875 -1.631 1 95.88 77 GLU B C 1
ATOM 1887 O O . GLU B 1 77 ? 10.719 -18.391 -0.757 1 95.88 77 GLU B O 1
ATOM 1892 N N . VAL B 1 78 ? 8.664 -18.797 -1.649 1 96.88 78 VAL B N 1
ATOM 1893 C CA . VAL B 1 78 ? 8.07 -17.953 -0.616 1 96.88 78 VAL B CA 1
ATOM 1894 C C . VAL B 1 78 ? 6.805 -18.625 -0.075 1 96.88 78 VAL B C 1
ATOM 1896 O O . VAL B 1 78 ? 6.148 -19.391 -0.783 1 96.88 78 VAL B O 1
ATOM 1899 N N . ALA B 1 79 ? 6.52 -18.406 1.137 1 97.88 79 ALA B N 1
ATOM 1900 C CA . ALA B 1 79 ? 5.238 -18.672 1.784 1 97.88 79 ALA B CA 1
ATOM 1901 C C . ALA B 1 79 ? 4.543 -17.359 2.18 1 97.88 79 ALA B C 1
ATOM 1903 O O . ALA B 1 79 ? 5.18 -16.453 2.717 1 97.88 79 ALA B O 1
ATOM 1904 N N . PHE B 1 80 ? 3.326 -17.312 1.821 1 98.44 80 PHE B N 1
ATOM 1905 C CA . PHE B 1 80 ? 2.564 -16.109 2.178 1 98.44 80 PHE B CA 1
ATOM 1906 C C . PHE B 1 80 ? 1.889 -16.297 3.533 1 98.44 80 PHE B C 1
ATOM 1908 O O . PHE B 1 80 ? 1.371 -17.359 3.84 1 98.44 80 PHE B O 1
ATOM 1915 N N . THR B 1 81 ? 1.95 -15.281 4.328 1 98.38 81 THR B N 1
ATOM 1916 C CA . THR B 1 81 ? 1.437 -15.32 5.691 1 98.38 81 THR B CA 1
ATOM 1917 C C . THR B 1 81 ? 0.748 -14.008 6.055 1 98.38 81 THR B C 1
ATOM 1919 O O . THR B 1 81 ? 0.773 -13.055 5.273 1 98.38 81 THR B O 1
ATOM 1922 N N . ASP B 1 82 ? -0.046 -14.039 7.18 1 98.62 82 ASP B N 1
ATOM 1923 C CA . ASP B 1 82 ? -0.608 -12.844 7.801 1 98.62 82 ASP B CA 1
ATOM 1924 C C . ASP B 1 82 ? -1.569 -12.125 6.852 1 98.62 82 ASP B C 1
ATOM 1926 O O . ASP B 1 82 ? -1.546 -10.898 6.742 1 98.62 82 ASP B O 1
ATOM 1930 N N . LEU B 1 83 ? -2.383 -12.898 6.098 1 98.81 83 LEU B N 1
ATOM 1931 C CA . LEU B 1 83 ? -3.352 -12.328 5.172 1 98.81 83 LEU B CA 1
ATOM 1932 C C . LEU B 1 83 ? -4.48 -11.633 5.926 1 98.81 83 LEU B C 1
ATOM 1934 O O . LEU B 1 83 ? -5.137 -12.242 6.77 1 98.81 83 LEU B O 1
ATOM 1938 N N . GLU B 1 84 ? -4.656 -10.367 5.699 1 98.75 84 GLU B N 1
ATOM 1939 C CA . GLU B 1 84 ? -5.746 -9.562 6.246 1 98.75 84 GLU B CA 1
ATOM 1940 C C . GLU B 1 84 ? -6.516 -8.844 5.141 1 98.75 84 GLU B C 1
ATOM 1942 O O . GLU B 1 84 ? -5.926 -8.117 4.34 1 98.75 84 GLU B O 1
ATOM 1947 N N . PHE B 1 85 ? -7.82 -9.07 5.105 1 98.88 85 PHE B N 1
ATOM 1948 C CA . PHE B 1 85 ? -8.672 -8.352 4.172 1 98.88 85 PHE B CA 1
ATOM 1949 C C . PHE B 1 85 ? -9.258 -7.105 4.824 1 98.88 85 PHE B C 1
ATOM 1951 O O . PHE B 1 85 ? -9.742 -7.16 5.953 1 98.88 85 PHE B O 1
ATOM 1958 N N . HIS B 1 86 ? -9.156 -5.988 4.152 1 98.81 86 HIS B N 1
ATOM 1959 C CA . HIS B 1 86 ? -9.969 -4.816 4.465 1 98.81 86 HIS B CA 1
ATOM 1960 C C . HIS B 1 86 ? -11.258 -4.801 3.652 1 98.81 86 HIS B C 1
ATOM 1962 O O . HIS B 1 86 ? -11.25 -4.426 2.479 1 98.81 86 HIS B O 1
ATOM 1968 N N . LEU B 1 87 ? -12.32 -5.191 4.25 1 98.62 87 LEU B N 1
ATOM 1969 C CA . LEU B 1 87 ? -13.57 -5.355 3.514 1 98.62 87 LEU B CA 1
ATOM 1970 C C . LEU B 1 87 ? -14.055 -4.02 2.957 1 98.62 87 LEU B C 1
ATOM 1972 O O . LEU B 1 87 ? -14.188 -3.043 3.699 1 98.62 87 LEU B O 1
ATOM 1976 N N . THR B 1 88 ? -14.367 -3.979 1.675 1 98.62 88 THR B N 1
ATOM 1977 C CA . THR B 1 88 ? -14.82 -2.762 1.01 1 98.62 88 THR B CA 1
ATOM 1978 C C . THR B 1 88 ? -16.328 -2.795 0.802 1 98.62 88 THR B C 1
ATOM 1980 O O . THR B 1 88 ? -16.953 -3.855 0.891 1 98.62 88 THR B O 1
ATOM 1983 N N . VAL B 1 89 ? -16.906 -1.649 0.583 1 97.81 89 VAL B N 1
ATOM 1984 C CA . VAL B 1 89 ? -18.344 -1.534 0.292 1 97.81 89 VAL B CA 1
ATOM 1985 C C . VAL B 1 89 ? -18.656 -2.26 -1.014 1 97.81 89 VAL B C 1
ATOM 1987 O O . VAL B 1 89 ? -19.688 -2.938 -1.119 1 97.81 89 VAL B O 1
ATOM 1990 N N . ASP B 1 90 ? -17.797 -2.066 -2.021 1 98.25 90 ASP B N 1
ATOM 1991 C CA . ASP B 1 90 ? -17.906 -2.861 -3.242 1 98.25 90 ASP B CA 1
ATOM 1992 C C . ASP B 1 90 ? -17.406 -4.285 -3.014 1 98.25 90 ASP B C 1
ATOM 1994 O O . ASP B 1 90 ? -16.203 -4.504 -2.818 1 98.25 90 ASP B O 1
ATOM 1998 N N . PRO B 1 91 ? -18.266 -5.25 -3.02 1 98.25 91 PRO B N 1
ATOM 1999 C CA . PRO B 1 91 ? -17.844 -6.613 -2.68 1 98.25 91 PRO B CA 1
ATOM 2000 C C . PRO B 1 91 ? -16.922 -7.219 -3.729 1 98.25 91 PRO B C 1
ATOM 2002 O O . PRO B 1 91 ? -16.297 -8.258 -3.484 1 98.25 91 PRO B O 1
ATOM 2005 N N . GLU B 1 92 ? -16.719 -6.574 -4.867 1 98.75 92 GLU B N 1
ATOM 2006 C CA . GLU B 1 92 ? -15.844 -7.078 -5.918 1 98.75 92 GLU B CA 1
ATOM 2007 C C . GLU B 1 92 ? -14.453 -6.465 -5.812 1 98.75 92 GLU B C 1
ATOM 2009 O O . GLU B 1 92 ? -13.555 -6.809 -6.59 1 98.75 92 GLU B O 1
ATOM 2014 N N . LEU B 1 93 ? -14.281 -5.562 -4.887 1 98.88 93 LEU B N 1
ATOM 2015 C CA . LEU B 1 93 ? -12.992 -4.934 -4.645 1 98.88 93 LEU B CA 1
ATOM 2016 C C . LEU B 1 93 ? -12.312 -5.539 -3.42 1 98.88 93 LEU B C 1
ATOM 2018 O O . LEU B 1 93 ? -12.852 -5.484 -2.314 1 98.88 93 LEU B O 1
ATOM 2022 N N . VAL B 1 94 ? -11.148 -6.133 -3.637 1 98.94 94 VAL B N 1
ATOM 2023 C CA . VAL B 1 94 ? -10.367 -6.73 -2.559 1 98.94 94 VAL B CA 1
ATOM 2024 C C . VAL B 1 94 ? -9.203 -5.809 -2.193 1 98.94 94 VAL B C 1
ATOM 2026 O O . VAL B 1 94 ? -8.438 -5.387 -3.064 1 98.94 94 VAL B O 1
ATOM 2029 N N . VAL B 1 95 ? -9.141 -5.414 -0.991 1 98.94 95 VAL B N 1
ATOM 2030 C CA . VAL B 1 95 ? -7.953 -4.797 -0.406 1 98.94 95 VAL B CA 1
ATOM 2031 C C . VAL B 1 95 ? -7.363 -5.723 0.658 1 98.94 95 VAL B C 1
ATOM 2033 O O . VAL B 1 95 ? -8.047 -6.082 1.621 1 98.94 95 VAL B O 1
ATOM 2036 N N . ALA B 1 96 ? -6.109 -6.113 0.456 1 98.94 96 ALA B N 1
ATOM 2037 C CA . ALA B 1 96 ? -5.512 -7.113 1.336 1 98.94 96 ALA B CA 1
ATOM 2038 C C . ALA B 1 96 ? -4.09 -6.73 1.723 1 98.94 96 ALA B C 1
ATOM 2040 O O . ALA B 1 96 ? -3.324 -6.238 0.89 1 98.94 96 ALA B O 1
ATOM 2041 N N . GLU B 1 97 ? -3.77 -6.855 2.953 1 98.94 97 GLU B N 1
ATOM 2042 C CA . GLU B 1 97 ? -2.395 -6.867 3.439 1 98.94 97 GLU B CA 1
ATOM 2043 C C . GLU B 1 97 ? -1.933 -8.289 3.752 1 98.94 97 GLU B C 1
ATOM 2045 O O . GLU B 1 97 ? -2.701 -9.094 4.281 1 98.94 97 GLU B O 1
ATOM 2050 N N . PHE B 1 98 ? -0.682 -8.555 3.432 1 98.88 98 PHE B N 1
ATOM 2051 C CA . PHE B 1 98 ? -0.091 -9.867 3.688 1 98.88 98 PHE B CA 1
ATOM 2052 C C . PHE B 1 98 ? 1.43 -9.789 3.631 1 98.88 98 PHE B C 1
ATOM 2054 O O . PHE B 1 98 ? 1.998 -8.727 3.398 1 98.88 98 PHE B O 1
ATOM 2061 N N . LYS B 1 99 ? 2.051 -10.875 3.984 1 98.81 99 LYS B N 1
ATOM 2062 C CA . LYS B 1 99 ? 3.508 -10.953 3.984 1 98.81 99 LYS B CA 1
ATOM 2063 C C . LYS B 1 99 ? 3.99 -12.219 3.279 1 98.81 99 LYS B C 1
ATOM 2065 O O . LYS B 1 99 ? 3.203 -13.125 3.02 1 98.81 99 LYS B O 1
ATOM 2070 N N . SER B 1 100 ? 5.148 -12.164 2.879 1 98.19 100 SER B N 1
ATOM 2071 C CA . SER B 1 100 ? 5.816 -13.383 2.434 1 98.19 100 SER B CA 1
ATOM 2072 C C . SER B 1 100 ? 7.117 -13.617 3.199 1 98.19 100 SER B C 1
ATOM 2074 O O . SER B 1 100 ? 7.777 -12.664 3.615 1 98.19 100 SER B O 1
ATOM 2076 N N . TYR B 1 101 ? 7.441 -14.82 3.436 1 97.94 101 TYR B N 1
ATOM 2077 C CA . TYR B 1 101 ? 8.734 -15.266 3.936 1 97.94 101 TYR B CA 1
ATOM 2078 C C . TYR B 1 101 ? 9.352 -16.312 3.008 1 97.94 101 TYR B C 1
ATOM 2080 O O . TYR B 1 101 ? 8.664 -17.203 2.523 1 97.94 101 TYR B O 1
ATOM 2088 N N . GLY B 1 102 ? 10.617 -16.078 2.754 1 97.5 102 GLY B N 1
ATOM 2089 C CA . GLY B 1 102 ? 11.305 -17 1.872 1 97.5 102 GLY B CA 1
ATOM 2090 C C . GLY B 1 102 ? 12.664 -16.5 1.425 1 97.5 102 GLY B C 1
ATOM 2091 O O . GLY B 1 102 ? 13.383 -15.875 2.201 1 97.5 102 GLY B O 1
ATOM 2092 N N . LYS B 1 103 ? 13.008 -16.891 0.201 1 96.88 103 LYS B N 1
ATOM 2093 C CA . LYS B 1 103 ? 14.336 -16.516 -0.285 1 96.88 103 LYS B CA 1
ATOM 2094 C C . LYS B 1 103 ? 14.367 -16.484 -1.811 1 96.88 103 LYS B C 1
ATOM 2096 O O . LYS B 1 103 ? 13.508 -17.062 -2.473 1 96.88 103 LYS B O 1
ATOM 2101 N N . HIS B 1 104 ? 15.312 -15.695 -2.324 1 95.5 104 HIS B N 1
ATOM 2102 C CA . HIS B 1 104 ? 15.703 -15.773 -3.727 1 95.5 104 HIS B CA 1
ATOM 2103 C C . HIS B 1 104 ? 16.578 -16.984 -3.99 1 95.5 104 HIS B C 1
ATOM 2105 O O . HIS B 1 104 ? 17.625 -17.156 -3.354 1 95.5 104 HIS B O 1
ATOM 2111 N N . ARG B 1 105 ? 16.234 -17.828 -4.914 1 95.19 105 ARG B N 1
ATOM 2112 C CA . ARG B 1 105 ? 16.859 -19.141 -5.059 1 95.19 105 ARG B CA 1
ATOM 2113 C C . ARG B 1 105 ? 18.312 -19 -5.504 1 95.19 105 ARG B C 1
ATOM 2115 O O . ARG B 1 105 ? 19.188 -19.734 -5.02 1 95.19 105 ARG B O 1
ATOM 2122 N N . GLU B 1 106 ? 18.625 -18.094 -6.352 1 92.75 106 GLU B N 1
ATOM 2123 C CA . GLU B 1 106 ? 19.969 -17.984 -6.934 1 92.75 106 GLU B CA 1
ATOM 2124 C C . GLU B 1 106 ? 20.969 -17.422 -5.93 1 92.75 106 GLU B C 1
ATOM 2126 O O . GLU B 1 106 ? 22.109 -17.875 -5.859 1 92.75 106 GLU B O 1
ATOM 2131 N N . THR B 1 107 ? 20.625 -16.422 -5.168 1 93.44 107 THR B N 1
ATOM 2132 C CA . THR B 1 107 ? 21.547 -15.766 -4.25 1 93.44 107 THR B CA 1
ATOM 2133 C C . THR B 1 107 ? 21.469 -16.391 -2.861 1 93.44 107 THR B C 1
ATOM 2135 O O . THR B 1 107 ? 22.391 -16.266 -2.055 1 93.44 107 THR B O 1
ATOM 2138 N N . GLY B 1 108 ? 20.328 -17.016 -2.613 1 95.38 108 GLY B N 1
ATOM 2139 C CA . GLY B 1 108 ? 20.078 -17.516 -1.27 1 95.38 108 GLY B CA 1
ATOM 2140 C C . GLY B 1 108 ? 19.672 -16.422 -0.295 1 95.38 108 GLY B C 1
ATOM 2141 O O . GLY B 1 108 ? 19.359 -16.703 0.867 1 95.38 108 GLY B O 1
ATOM 2142 N N . ASN B 1 109 ? 19.594 -15.156 -0.706 1 95.81 109 ASN B N 1
ATOM 2143 C CA . ASN B 1 109 ? 19.234 -14.039 0.154 1 95.81 109 ASN B CA 1
ATOM 2144 C C . ASN B 1 109 ? 17.75 -14.078 0.525 1 95.81 109 ASN B C 1
ATOM 2146 O O . ASN B 1 109 ? 16.922 -14.547 -0.259 1 95.81 109 ASN B O 1
ATOM 2150 N N . PRO B 1 110 ? 17.453 -13.602 1.718 1 96.56 110 PRO B N 1
ATOM 2151 C CA . PRO B 1 110 ? 16.062 -13.617 2.152 1 96.56 110 PRO B CA 1
ATOM 2152 C C . PRO B 1 110 ? 15.164 -12.727 1.288 1 96.56 110 PRO B C 1
ATOM 2154 O O . PRO B 1 110 ? 15.617 -11.695 0.785 1 96.56 110 PRO B O 1
ATOM 2157 N N . TYR B 1 111 ? 14.016 -13.164 1.085 1 96.19 111 TYR B N 1
ATOM 2158 C CA . TYR B 1 111 ? 12.93 -12.375 0.502 1 96.19 111 TYR B CA 1
ATOM 2159 C C . TYR B 1 111 ? 11.742 -12.297 1.453 1 96.19 111 TYR B C 1
ATOM 2161 O O . TYR B 1 111 ? 10.719 -12.953 1.234 1 96.19 111 TYR B O 1
ATOM 2169 N N . ASN B 1 112 ? 11.812 -11.531 2.521 1 97.88 112 ASN B N 1
ATOM 2170 C CA . ASN B 1 112 ? 10.758 -11.227 3.482 1 97.88 112 ASN B CA 1
ATOM 2171 C C . ASN B 1 112 ? 10.055 -9.914 3.146 1 97.88 112 ASN B C 1
ATOM 2173 O O . ASN B 1 112 ? 10.578 -8.836 3.422 1 97.88 112 ASN B O 1
ATOM 2177 N N . GLN B 1 113 ? 8.906 -10.125 2.572 1 97.88 113 GLN B N 1
ATOM 2178 C CA . GLN B 1 113 ? 8.227 -8.992 1.954 1 97.88 113 GLN B CA 1
ATOM 2179 C C . GLN B 1 113 ? 6.926 -8.664 2.688 1 97.88 113 GLN B C 1
ATOM 2181 O O . GLN B 1 113 ? 6.301 -9.547 3.281 1 97.88 113 GLN B O 1
ATOM 2186 N N . THR B 1 1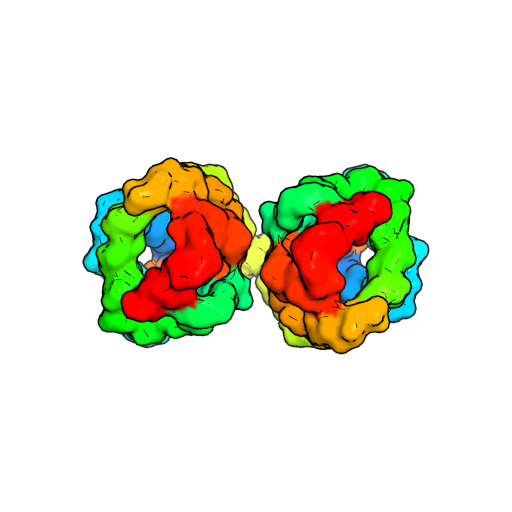14 ? 6.543 -7.43 2.744 1 98.56 114 THR B N 1
ATOM 2187 C CA . THR B 1 114 ? 5.25 -6.922 3.188 1 98.56 114 THR B CA 1
ATOM 2188 C C . THR B 1 114 ? 4.473 -6.324 2.018 1 98.56 114 THR B C 1
ATOM 2190 O O . THR B 1 114 ? 5.027 -5.555 1.227 1 98.56 114 THR B O 1
ATOM 2193 N N . TYR B 1 115 ? 3.18 -6.734 1.902 1 98.81 115 TYR B N 1
ATOM 2194 C CA . TYR B 1 115 ? 2.381 -6.344 0.747 1 98.81 115 TYR B CA 1
ATOM 2195 C C . TYR B 1 115 ? 1.13 -5.59 1.181 1 98.81 115 TYR B C 1
ATOM 2197 O O . TYR B 1 115 ? 0.618 -5.805 2.281 1 98.81 115 TYR B O 1
ATOM 2205 N N . ILE B 1 116 ? 0.664 -4.754 0.342 1 98.94 116 ILE B N 1
ATOM 2206 C CA . ILE B 1 116 ? -0.743 -4.375 0.263 1 98.94 116 ILE B CA 1
ATOM 2207 C C . ILE B 1 116 ? -1.2 -4.391 -1.194 1 98.94 116 ILE B C 1
ATOM 2209 O O . ILE B 1 116 ? -0.469 -3.953 -2.086 1 98.94 116 ILE B O 1
ATOM 2213 N N . SER B 1 117 ? -2.359 -4.957 -1.484 1 98.88 117 SER B N 1
ATOM 2214 C CA . SER B 1 117 ? -2.875 -5.125 -2.84 1 98.88 117 SER B CA 1
ATOM 2215 C C . SER B 1 117 ? -4.301 -4.598 -2.959 1 98.88 117 SER B C 1
ATOM 2217 O O . SER B 1 117 ? -5.102 -4.742 -2.033 1 98.88 117 SER B O 1
ATOM 2219 N N . VAL B 1 118 ? -4.582 -3.934 -4.02 1 98.94 118 VAL B N 1
ATOM 2220 C CA . VAL B 1 118 ? -5.926 -3.525 -4.422 1 98.94 118 VAL B CA 1
ATOM 2221 C C . VAL B 1 118 ? -6.344 -4.285 -5.68 1 98.94 118 VAL B C 1
ATOM 2223 O O . VAL B 1 118 ? -5.75 -4.105 -6.746 1 98.94 118 VAL B O 1
ATOM 2226 N N . VAL B 1 119 ? -7.371 -5.113 -5.543 1 98.94 119 VAL B N 1
ATOM 2227 C CA . VAL B 1 119 ? -7.691 -6.062 -6.602 1 98.94 119 VAL B CA 1
ATOM 2228 C C . VAL B 1 119 ? -9.164 -5.941 -6.977 1 98.94 119 VAL B C 1
ATOM 2230 O O . VAL B 1 119 ? -10.047 -6.207 -6.156 1 98.94 119 VAL B O 1
ATOM 2233 N N . GLU B 1 120 ? -9.352 -5.484 -8.18 1 98.94 120 GLU B N 1
ATOM 2234 C CA . GLU B 1 120 ? -10.703 -5.484 -8.734 1 98.94 120 GLU B CA 1
ATOM 2235 C C . GLU B 1 120 ? -11.031 -6.832 -9.375 1 98.94 120 GLU B C 1
ATOM 2237 O O . GLU B 1 120 ? -10.203 -7.422 -10.062 1 98.94 120 GLU B O 1
ATOM 2242 N N . THR B 1 121 ? -12.242 -7.34 -9.055 1 98.88 121 THR B N 1
ATOM 2243 C CA . THR B 1 121 ? -12.719 -8.594 -9.633 1 98.88 121 THR B CA 1
ATOM 2244 C C . THR B 1 121 ? -14.078 -8.406 -10.297 1 98.88 121 THR B C 1
ATOM 2246 O O . THR B 1 121 ? -14.766 -7.414 -10.039 1 98.88 121 THR B O 1
ATOM 2249 N N . LYS B 1 122 ? -14.383 -9.234 -11.172 1 98.31 122 LYS B N 1
ATOM 2250 C CA . LYS B 1 122 ? -15.703 -9.383 -11.781 1 98.31 122 LYS B CA 1
ATOM 2251 C C . LYS B 1 122 ? -16.062 -10.852 -11.953 1 98.31 122 LYS B C 1
ATOM 2253 O O . LYS B 1 122 ? -15.336 -11.609 -12.602 1 98.31 122 LYS B O 1
ATOM 2258 N N . ASP B 1 123 ? -17.188 -11.266 -11.273 1 96.25 123 ASP B N 1
ATOM 2259 C CA . ASP B 1 123 ? -17.656 -12.641 -11.344 1 96.25 123 ASP B CA 1
ATOM 2260 C C . ASP B 1 123 ? -16.547 -13.625 -10.945 1 96.25 123 ASP B C 1
ATOM 2262 O O . ASP B 1 123 ? -16.344 -14.641 -11.609 1 96.25 123 ASP B O 1
ATOM 2266 N N . GLY B 1 124 ? -15.758 -13.18 -10.016 1 96.5 124 GLY B N 1
ATOM 2267 C CA . GLY B 1 124 ? -14.773 -14.078 -9.43 1 96.5 124 GLY B CA 1
ATOM 2268 C C . GLY B 1 124 ? -13.445 -14.062 -10.172 1 96.5 124 GLY B C 1
ATOM 2269 O O . GLY B 1 124 ? -12.516 -14.789 -9.805 1 96.5 124 GLY B O 1
ATOM 2270 N N . LEU B 1 125 ? -13.344 -13.281 -11.211 1 98.69 125 LEU B N 1
ATOM 2271 C CA . LEU B 1 125 ? -12.102 -13.164 -11.961 1 98.69 125 LEU B CA 1
ATOM 2272 C C . LEU B 1 125 ? -11.43 -11.812 -11.703 1 98.69 125 LEU B C 1
ATOM 2274 O O . LEU B 1 125 ? -12.109 -10.797 -11.594 1 98.69 125 LEU B O 1
ATOM 2278 N N . ILE B 1 126 ? -10.125 -11.805 -11.648 1 98.94 126 ILE B N 1
ATOM 2279 C CA . ILE B 1 126 ? -9.359 -10.586 -11.398 1 98.94 126 ILE B CA 1
ATOM 2280 C C . ILE B 1 126 ? -9.312 -9.734 -12.664 1 98.94 126 ILE B C 1
ATOM 2282 O O . ILE B 1 126 ? -8.914 -10.211 -13.727 1 98.94 126 ILE B O 1
ATOM 2286 N N . THR B 1 127 ? -9.742 -8.477 -12.594 1 98.94 127 THR B N 1
ATOM 2287 C CA . THR B 1 127 ? -9.703 -7.566 -13.734 1 98.94 127 THR B CA 1
ATOM 2288 C C . THR B 1 127 ? -8.539 -6.59 -13.609 1 98.94 127 THR B C 1
ATOM 2290 O O . THR B 1 127 ? -8 -6.129 -14.625 1 98.94 127 THR B O 1
ATOM 2293 N N . ARG B 1 128 ? -8.188 -6.242 -12.469 1 98.88 128 ARG B N 1
ATOM 2294 C CA . ARG B 1 128 ? -7.102 -5.309 -12.203 1 98.88 128 ARG B CA 1
ATOM 2295 C C . ARG B 1 128 ? -6.473 -5.578 -10.836 1 98.88 128 ARG B C 1
ATOM 2297 O O . ARG B 1 128 ? -7.188 -5.777 -9.852 1 98.88 128 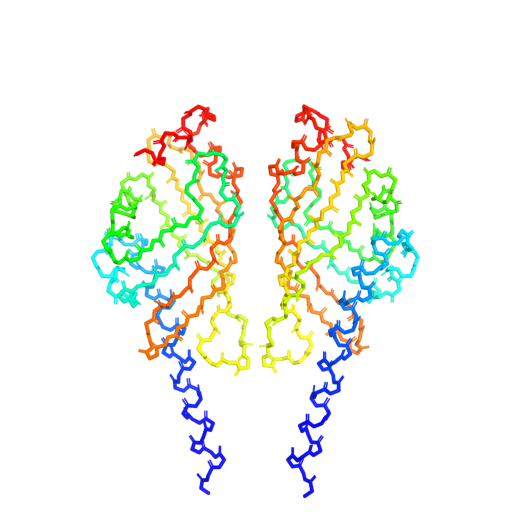ARG B O 1
ATOM 2304 N N . TYR B 1 129 ? -5.203 -5.633 -10.805 1 98.88 129 TYR B N 1
ATOM 2305 C CA . TYR B 1 129 ? -4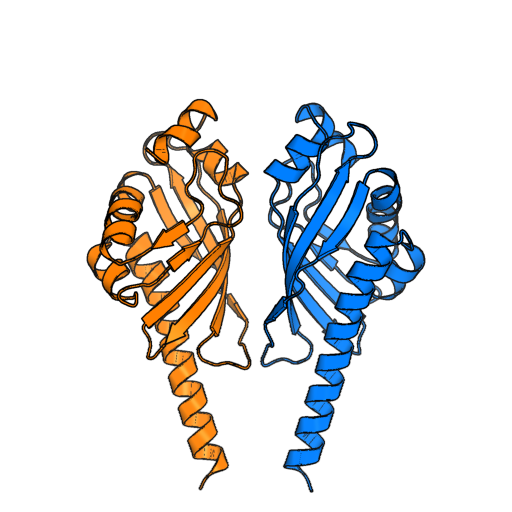.422 -5.918 -9.602 1 98.88 129 TYR B CA 1
ATOM 2306 C C . TYR B 1 129 ? -3.289 -4.91 -9.438 1 98.88 129 TYR B C 1
ATOM 2308 O O . TYR B 1 129 ? -2.336 -4.906 -10.227 1 98.88 129 TYR B O 1
ATOM 2316 N N . ARG B 1 130 ? -3.408 -3.949 -8.531 1 98.88 130 ARG B N 1
ATOM 2317 C CA . ARG B 1 130 ? -2.295 -3.1 -8.117 1 98.88 130 ARG B CA 1
ATOM 2318 C C . ARG B 1 130 ? -1.55 -3.705 -6.934 1 98.88 130 ARG B C 1
ATOM 2320 O O . ARG B 1 130 ? -2.082 -3.76 -5.824 1 98.88 130 ARG B O 1
ATOM 2327 N N . ASP B 1 131 ? -0.355 -4.117 -7.18 1 98.5 131 ASP B N 1
ATOM 2328 C CA . ASP B 1 131 ? 0.466 -4.852 -6.223 1 98.5 131 ASP B CA 1
ATOM 2329 C C . ASP B 1 131 ? 1.551 -3.957 -5.625 1 98.5 131 ASP B C 1
ATOM 2331 O O . ASP B 1 131 ? 2.568 -3.695 -6.27 1 98.5 131 ASP B O 1
ATOM 2335 N N . PHE B 1 132 ? 1.354 -3.506 -4.395 1 98.81 132 PHE B N 1
ATOM 2336 C CA . PHE B 1 132 ? 2.342 -2.689 -3.699 1 98.81 132 PHE B CA 1
ATOM 2337 C C . PHE B 1 132 ? 3.27 -3.562 -2.861 1 98.81 132 PHE B C 1
ATOM 2339 O O . PHE B 1 132 ? 2.809 -4.367 -2.049 1 98.81 132 PHE B O 1
ATOM 2346 N N . TRP B 1 133 ? 4.527 -3.4 -3.082 1 98 133 TRP B N 1
ATOM 2347 C CA . TRP B 1 133 ? 5.566 -4.09 -2.326 1 98 133 TRP B CA 1
ATOM 2348 C C . TRP B 1 133 ? 6.805 -3.211 -2.176 1 98 133 TRP B C 1
ATOM 2350 O O . TRP B 1 133 ? 6.93 -2.186 -2.85 1 98 133 TRP B O 1
ATOM 2360 N N . ASN B 1 134 ? 7.719 -3.559 -1.259 1 97.44 134 ASN B N 1
ATOM 2361 C CA . ASN B 1 134 ? 8.938 -2.809 -0.961 1 97.44 134 ASN B CA 1
ATOM 2362 C C . ASN B 1 134 ? 10.055 -3.139 -1.946 1 97.44 134 ASN B C 1
ATOM 2364 O O . ASN B 1 134 ? 10.648 -4.215 -1.879 1 97.44 134 ASN B O 1
ATOM 2368 N N . PRO B 1 135 ? 10.406 -2.238 -2.803 1 95.56 135 PRO B N 1
ATOM 2369 C CA . PRO B 1 135 ? 11.422 -2.549 -3.816 1 95.56 135 PRO B CA 1
ATOM 2370 C C . PRO B 1 135 ? 12.805 -2.781 -3.215 1 95.56 135 PRO B C 1
ATOM 2372 O O . PRO B 1 135 ? 13.633 -3.469 -3.814 1 95.56 135 PRO B O 1
ATOM 2375 N N . LEU B 1 136 ? 13.125 -2.223 -2.08 1 94.06 136 LEU B N 1
ATOM 2376 C CA . LEU B 1 136 ? 14.422 -2.436 -1.445 1 94.06 136 LEU B CA 1
ATOM 2377 C C . LEU B 1 136 ? 14.609 -3.902 -1.078 1 94.06 136 LEU B C 1
ATOM 2379 O O . LEU B 1 136 ? 15.719 -4.438 -1.197 1 94.06 136 LEU B O 1
ATOM 2383 N N . VAL B 1 137 ? 13.539 -4.543 -0.609 1 94.81 137 VAL B N 1
ATOM 2384 C CA . VAL B 1 137 ? 13.586 -5.957 -0.263 1 94.81 137 VAL B CA 1
ATOM 2385 C C . VAL B 1 137 ? 13.898 -6.785 -1.509 1 94.81 137 VAL B C 1
ATOM 2387 O O . VAL B 1 137 ? 14.727 -7.695 -1.465 1 94.81 137 VAL B O 1
ATOM 2390 N N . ALA B 1 138 ? 13.234 -6.492 -2.643 1 92.56 138 ALA B N 1
ATOM 2391 C CA . ALA B 1 138 ? 13.477 -7.195 -3.9 1 92.56 138 ALA B CA 1
ATOM 2392 C C . ALA B 1 138 ? 14.922 -7.02 -4.359 1 92.56 138 ALA B C 1
ATOM 2394 O O . ALA B 1 138 ? 15.586 -7.996 -4.719 1 92.56 138 ALA B O 1
ATOM 2395 N N . ILE B 1 139 ? 15.398 -5.809 -4.355 1 90.75 139 ILE B N 1
ATOM 2396 C CA . ILE B 1 139 ? 16.75 -5.488 -4.805 1 90.75 139 ILE B CA 1
ATOM 2397 C C . ILE B 1 139 ? 17.766 -6.23 -3.943 1 90.75 139 ILE B C 1
ATOM 2399 O O . ILE B 1 139 ? 18.719 -6.832 -4.465 1 90.75 139 ILE B O 1
ATOM 2403 N N . GLU B 1 140 ? 17.609 -6.152 -2.65 1 91.56 140 GLU B N 1
ATOM 2404 C CA . GLU B 1 140 ? 18.547 -6.809 -1.732 1 91.56 140 GLU B CA 1
ATOM 2405 C C . GLU B 1 140 ? 18.547 -8.32 -1.949 1 91.56 140 GLU B C 1
ATOM 2407 O O . GLU B 1 140 ? 19.609 -8.961 -1.855 1 91.56 140 GLU B O 1
ATOM 2412 N N . SER B 1 141 ? 17.453 -8.883 -2.186 1 91.81 141 SER B N 1
ATOM 2413 C CA . SER B 1 141 ? 17.328 -10.328 -2.352 1 91.81 141 SER B CA 1
ATOM 2414 C C . SER B 1 141 ? 18.078 -10.805 -3.598 1 91.81 141 SER B C 1
ATOM 2416 O O . SER B 1 141 ? 18.688 -11.867 -3.59 1 91.81 141 SER B O 1
ATOM 2418 N N . VAL B 1 142 ? 17.969 -10.031 -4.668 1 86.5 142 VAL B N 1
ATOM 2419 C CA . VAL B 1 142 ? 18.562 -10.445 -5.934 1 86.5 142 VAL B CA 1
ATOM 2420 C C . VAL B 1 142 ? 20.031 -10.031 -5.969 1 86.5 142 VAL B C 1
ATOM 2422 O O . VAL B 1 142 ? 20.812 -10.547 -6.777 1 86.5 142 VAL B O 1
ATOM 2425 N N . GLY B 1 143 ? 20.594 -9.211 -4.891 1 77 143 GLY B N 1
ATOM 2426 C CA . GLY B 1 143 ? 21.969 -8.734 -4.82 1 77 143 GLY B CA 1
ATOM 2427 C C . GLY B 1 143 ? 22.188 -7.449 -5.59 1 77 143 GLY B C 1
ATOM 2428 O O . GLY B 1 143 ? 21.281 -6.629 -5.723 1 77 143 GLY B O 1
ATOM 2429 N N . SER B 1 144 ? 23.391 -7.102 -6.316 1 58.66 144 SER B N 1
ATOM 2430 C CA . SER B 1 144 ? 23.781 -5.805 -6.871 1 58.66 144 SER B CA 1
ATOM 2431 C C . SER B 1 144 ? 22.734 -5.301 -7.863 1 58.66 144 SER B C 1
ATOM 2433 O O . SER B 1 144 ? 22.172 -6.086 -8.633 1 58.66 144 SER B O 1
ATOM 2435 N N . VAL B 1 145 ? 22.125 -4.07 -7.543 1 49.59 145 VAL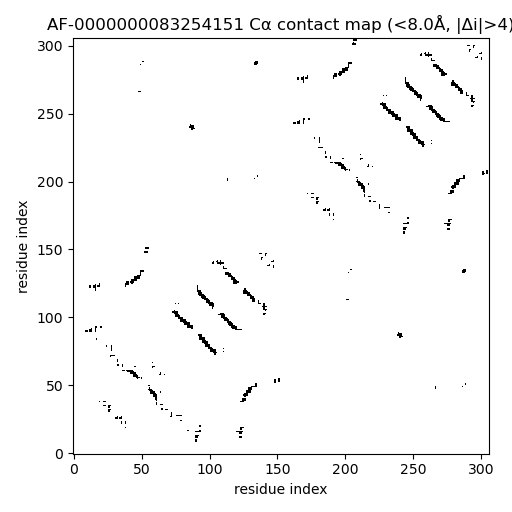 B N 1
ATOM 2436 C CA . VAL B 1 145 ? 21.188 -3.338 -8.398 1 49.59 145 VAL B CA 1
ATOM 2437 C C . VAL B 1 145 ? 21.438 -3.711 -9.859 1 49.59 145 VAL B C 1
ATOM 2439 O O . VAL B 1 145 ? 20.484 -3.768 -10.648 1 49.59 145 VAL B O 1
ATOM 2442 N N . ASN B 1 146 ? 22.562 -3.787 -10.219 1 45.12 146 ASN B N 1
ATOM 2443 C CA . ASN B 1 146 ? 22.844 -4.246 -11.578 1 45.12 146 ASN B CA 1
ATOM 2444 C C . ASN B 1 146 ? 22.125 -5.551 -11.891 1 45.12 146 ASN B C 1
ATOM 2446 O O . ASN B 1 146 ? 21.719 -5.785 -13.023 1 45.12 146 ASN B O 1
ATOM 2450 N N . ASP B 1 147 ? 21.969 -6.285 -10.945 1 37.31 147 ASP B N 1
ATOM 2451 C CA . ASP B 1 147 ? 21.359 -7.59 -11.172 1 37.31 147 ASP B CA 1
ATOM 2452 C C . ASP B 1 147 ? 19.844 -7.504 -11.078 1 37.31 147 ASP B C 1
ATOM 2454 O O . ASP B 1 147 ? 19.125 -8.367 -11.609 1 37.31 147 ASP B O 1
ATOM 2458 N N . ALA B 1 148 ? 19.25 -6.676 -10.32 1 41.31 148 ALA B N 1
ATOM 2459 C CA . ALA B 1 148 ? 17.797 -6.539 -10.172 1 41.31 148 ALA B CA 1
ATOM 2460 C C . ALA B 1 148 ? 17.156 -6.129 -11.492 1 41.31 148 ALA B C 1
ATOM 2462 O O . ALA B 1 148 ? 16.016 -6.504 -11.781 1 41.31 148 ALA B O 1
ATOM 2463 N N . VAL B 1 149 ? 17.781 -5.145 -12.367 1 40.88 149 VAL B N 1
ATOM 2464 C CA . VAL B 1 149 ? 17.297 -4.715 -13.672 1 40.88 149 VAL B CA 1
ATOM 2465 C C . VAL B 1 149 ? 17.172 -5.926 -14.594 1 40.88 149 VAL B C 1
ATOM 2467 O O . VAL B 1 149 ? 16.344 -5.926 -15.516 1 40.88 149 VAL B O 1
ATOM 2470 N N . ARG B 1 150 ? 17.906 -6.855 -14.352 1 36.78 150 ARG B N 1
ATOM 2471 C CA . ARG B 1 150 ? 17.984 -7.988 -15.273 1 36.78 150 ARG B CA 1
ATOM 2472 C C . ARG B 1 150 ? 16.766 -8.883 -15.133 1 36.78 150 ARG B C 1
ATOM 2474 O O . ARG B 1 150 ? 16.406 -9.617 -16.062 1 36.78 150 ARG B O 1
ATOM 2481 N N . PHE B 1 151 ? 16.266 -9.023 -14.094 1 35.75 151 PHE B N 1
ATOM 2482 C CA . PHE B 1 151 ? 15.133 -9.93 -13.945 1 35.75 151 PHE B CA 1
ATOM 2483 C C . PHE B 1 151 ? 13.977 -9.5 -14.836 1 35.75 151 PHE B C 1
ATOM 2485 O O . PHE B 1 151 ? 13.039 -10.266 -15.062 1 35.75 151 PHE B O 1
ATOM 2492 N N . SER B 1 152 ? 13.836 -8.156 -15.125 1 35.5 152 SER B N 1
ATOM 2493 C CA . SER B 1 152 ? 12.742 -7.688 -15.977 1 35.5 152 SER B CA 1
ATOM 2494 C C . SER B 1 152 ? 12.984 -8.039 -17.438 1 35.5 152 SER B C 1
ATOM 2496 O O . SER B 1 152 ? 12.133 -7.781 -18.297 1 35.5 152 SER B O 1
ATOM 2498 N N . GLU B 1 153 ? 14.242 -8.539 -17.844 1 28.27 153 GLU B N 1
ATOM 2499 C CA . GLU B 1 153 ? 14.469 -8.906 -19.234 1 28.27 153 GLU B CA 1
ATOM 2500 C C . GLU B 1 153 ? 13.859 -10.266 -19.547 1 28.27 153 GLU B C 1
ATOM 2502 O O . GLU B 1 153 ? 13.938 -11.195 -18.734 1 28.27 153 GLU B O 1
#

Secondary structure (DSSP, 8-state):
-HHHHHHHHHHHHHHHHHHHHHHHHHHHHHT-HHHHHTTEEEEEEEE-TTPPTTS-SEEESHHHHHHHHTTHHHHEEEEEEEEEE--BSSTTEEEEEEEEEEEETTT--B--EEEEEEEEEETTEEEEEEEEE-HHHHHHHH-SHHHHGGGG-/-HHHHHHHHHHHHHHHHHHHHHHHHHHHHHT-HHHHHTTEEEEEEEE-TTPPTTS-SEEESHHHHHHHHTTHHHHEEEEEEEEEE--BSSTTEEEEEEEEEEEETTT--B--EEEEEEEEEETTEEEEEEEEE-HHHHHHHH-SHHHHGGGG-

Organism: NCBI:txid582686

pLDDT: mean 91.6, std 15.22, range [28.27, 98.94]

Sequence (306 aa):
MTNQTMTQEVEAVRERAQQAFRNHLKHLSGGDIKAWVELWEENGVLEFPYGPAGFPDRKEGKAELYDYMQNFPKHFEVAFTDLEFHLTVDPELVVAEFKSYGKHRETGNPYNQTYISVVETKDGLITRYRDFWNPLVAIESVGSVNDAVRFSEMTNQTMTQEVEAVRERAQQAFRNHLKHLSGGDIKAWVELWEENGVLEFPYGPAGFPDRKEGKAELYDYMQNFPKHFEVAFTDLEFHLTVDPELVVAEFKSYGKHRETGNPYNQTYISVVETKDGLITRYRDFWNPLVAIESVGSVNDAVRFSE

Foldseek 3Di:
DPPVVVVVVLVVLLVLLVVLVVVLQVCLLVLPLVSNLVLADQFAKEAECPDDPLADGMATGSVRSSVLSNCSVVFWHKHKADWDWDCDPRSQKTWIKIWIWTAGPPVRHIQTKIWIWIFGGDPSHTRYIYIYIDVVSQDVRQDHVVRSSVSND/DPPVVVVVVLVVLLVLLVVLVVVLLVCLLVLPLVSNLVLADQFAKEAECPDDPLADGMATGSVRSSVLSNCSVVFWHKHKADWDWDCDPRSQKTWIKIWIWTAGPPVRHIQTKIWIKIFGGDPSHTRYIYIYIDVVSQDVRQDDVVRSSPSND

InterPro domains:
  IPR032710 NTF2-like domain superfamily [SSF54427] (18-142)
  IPR037401 SnoaL-like domain [PF12680] (22-129)

Solvent-accessible surface area (backbone atoms only — not comparable to full-atom values): 15302 Å² total; per-residue (Å²): 125,67,71,63,52,50,53,49,51,46,49,52,46,27,49,38,30,51,46,40,51,54,46,45,54,51,22,56,52,69,53,38,51,71,65,39,41,67,41,40,34,73,74,15,35,42,32,28,87,40,48,51,83,67,43,61,59,61,38,58,20,47,68,46,42,41,67,66,49,60,53,46,53,72,42,38,48,45,44,76,42,77,78,40,75,53,59,31,64,53,38,39,41,44,33,37,36,31,32,33,46,39,25,21,59,85,70,62,28,57,37,68,45,59,37,43,35,46,33,37,36,56,98,47,21,34,44,33,35,43,46,38,51,48,50,66,47,55,30,58,13,58,40,63,64,78,49,42,41,48,70,61,105,123,66,71,62,51,51,52,50,52,45,49,51,46,28,49,37,30,51,47,40,52,52,46,44,55,51,22,57,54,70,54,38,50,70,66,38,42,68,41,39,34,73,73,16,34,41,32,29,86,40,49,51,83,63,43,61,60,61,40,58,20,47,68,47,43,41,67,65,50,60,52,46,51,72,41,39,48,47,45,76,43,75,76,42,76,53,58,30,64,53,38,39,42,44,32,37,36,32,32,33,45,39,27,21,58,88,69,62,28,58,37,70,44,58,38,43,35,46,33,37,35,56,98,46,22,34,43,34,35,42,45,40,51,48,50,67,48,55,30,58,14,60,40,61,64,78,50,43,41,49,70,58,105

Nearest PDB structures (foldseek):
  1z1s-assembly1_A  TM=9.695E-01  e=9.309E-15  Pseudomonas aeruginosa PAO1
  4j8t-assembly5_A  TM=9.635E-01  e=1.174E-13  Pseudomonas aeruginosa PAO1
  4j9a-assembly1_A  TM=9.512E-01  e=2.117E-13  Pseudomonas aeruginosa PAO1
  5bvb-assembly1_A  TM=9.463E-01  e=2.526E-13  synthetic construct
  5bvb-assembly6_D-2  TM=9.346E-01  e=4.279E-12  synthetic construct

Radius of gyration: 20.47 Å; Cα contacts (8 Å, |Δi|>4): 610; chains: 2; bounding box: 62×47×44 Å